Protein AF-0000000080707706 (afdb_homodimer)

Sequence (248 aa):
MPIERWAVVSRNGEAGWCGRRKHQVVSHRGSLFLLGGFTSGGVLGTAGAGRNANLHDVWKSTDGAAWVRLLEHAPWSGRDGHAALTHNGAIFLMGGTQDPRNNFSDVWRSVNGKDWVQSACWAAMPIERWAVVSRNGEAGWCGRRKHQVVSHRGSLFLLGGFTSGGVLGTAGAGRNANLHDVWKSTDGAAWVRLLEHAPWSGRDGHAALTHNGAIFLMGGTQDPRNNFSDVWRSVNGKDWVQSACWAA

Structure (mmCIF, N/CA/C/O backbone):
data_AF-0000000080707706-model_v1
#
loop_
_entity.id
_entity.type
_entity.pdbx_description
1 polymer 'Cell wall surface anchor family protein'
#
loop_
_atom_site.group_PDB
_atom_site.id
_atom_site.type_symbol
_atom_site.label_atom_id
_atom_site.label_alt_id
_atom_site.label_comp_id
_atom_site.label_asym_id
_atom_site.label_entity_id
_atom_site.label_seq_id
_atom_site.pdbx_PDB_ins_code
_atom_site.Cartn_x
_atom_site.Cartn_y
_atom_site.Cartn_z
_atom_site.occupancy
_atom_site.B_iso_or_equiv
_atom_site.auth_seq_id
_atom_site.auth_comp_id
_atom_site.auth_asym_id
_atom_site.auth_atom_id
_atom_site.pdbx_PDB_model_num
ATOM 1 N N . MET A 1 1 ? -0.316 -21.484 20.141 1 25.94 1 MET A N 1
ATOM 2 C CA . MET A 1 1 ? 0.396 -20.547 19.266 1 25.94 1 MET A CA 1
ATOM 3 C C . MET A 1 1 ? -0.199 -19.141 19.359 1 25.94 1 MET A C 1
ATOM 5 O O . MET A 1 1 ? -1.421 -18.984 19.344 1 25.94 1 MET A O 1
ATOM 9 N N . PRO A 1 2 ? 0.477 -18.078 19.938 1 30.55 2 PRO A N 1
ATOM 10 C CA . PRO A 1 2 ? -0.189 -16.812 20.25 1 30.55 2 PRO A CA 1
ATOM 11 C C . PRO A 1 2 ? -0.924 -16.203 19.062 1 30.55 2 PRO A C 1
ATOM 13 O O . PRO A 1 2 ? -0.479 -16.344 17.922 1 30.55 2 PRO A O 1
ATOM 16 N N . ILE A 1 3 ? -2.154 -16.406 18.953 1 32.44 3 ILE A N 1
ATOM 17 C CA . ILE A 1 3 ? -2.994 -15.656 18.031 1 32.44 3 ILE A CA 1
ATOM 18 C C . ILE A 1 3 ? -2.506 -14.219 17.938 1 32.44 3 ILE A C 1
ATOM 20 O O . ILE A 1 3 ? -2.424 -13.516 18.938 1 32.44 3 ILE A O 1
ATOM 24 N N . GLU A 1 4 ? -1.412 -14.047 17.203 1 37.84 4 GLU A N 1
ATOM 25 C CA . GLU A 1 4 ? -0.934 -12.68 16.984 1 37.84 4 GLU A CA 1
ATOM 26 C C . GLU A 1 4 ? -2.098 -11.703 16.859 1 37.84 4 GLU A C 1
ATOM 28 O O . GLU A 1 4 ? -2.961 -11.867 16 1 37.84 4 GLU A O 1
ATOM 33 N N . ARG A 1 5 ? -2.695 -11.352 18.016 1 37.84 5 ARG A N 1
ATOM 34 C CA . ARG A 1 5 ? -3.76 -10.375 18.219 1 37.84 5 ARG A CA 1
ATOM 35 C C . ARG A 1 5 ? -3.469 -9.086 17.469 1 37.84 5 ARG A C 1
ATOM 37 O O . ARG A 1 5 ? -2.424 -8.461 17.656 1 37.84 5 ARG A O 1
ATOM 44 N N . TRP A 1 6 ? -3.645 -9.164 16.281 1 40.25 6 TRP A N 1
ATOM 45 C CA . TRP A 1 6 ? -3.574 -7.863 15.617 1 40.25 6 TRP A CA 1
ATOM 46 C C . TRP A 1 6 ? -4.426 -6.832 16.344 1 40.25 6 TRP A C 1
ATOM 48 O O . TRP A 1 6 ? -5.645 -6.977 16.438 1 40.25 6 TRP A O 1
ATOM 58 N N . ALA A 1 7 ? -4.098 -6.582 17.578 1 39.72 7 ALA A N 1
ATOM 59 C CA . ALA A 1 7 ? -4.875 -5.547 18.266 1 39.72 7 ALA A CA 1
ATOM 60 C C . ALA A 1 7 ? -5.008 -4.305 17.391 1 39.72 7 ALA A C 1
ATOM 62 O O . ALA A 1 7 ? -4.043 -3.873 16.75 1 39.72 7 ALA A O 1
ATOM 63 N N . VAL A 1 8 ? -6.176 -4.238 16.766 1 40.38 8 VAL A N 1
ATOM 64 C CA . VAL A 1 8 ? -6.449 -2.904 16.234 1 40.38 8 VAL A CA 1
ATOM 65 C C . VAL A 1 8 ? -5.797 -1.853 17.125 1 40.38 8 VAL A C 1
ATOM 67 O O . VAL A 1 8 ? -6.109 -1.756 18.312 1 40.38 8 VAL A O 1
ATOM 70 N N . VAL A 1 9 ? -4.609 -1.744 16.938 1 42.25 9 VAL A N 1
ATOM 71 C CA . VAL A 1 9 ? -4.102 -0.6 17.688 1 42.25 9 VAL A CA 1
ATOM 72 C C . VAL A 1 9 ? -5.184 0.477 17.781 1 42.25 9 VAL A C 1
ATOM 74 O O . VAL A 1 9 ? -6.094 0.518 16.953 1 42.25 9 VAL A O 1
ATOM 77 N N . SER A 1 10 ? -4.875 1.618 18.547 1 38.12 10 SER A N 1
ATOM 78 C CA . SER A 1 10 ? -5.699 2.66 19.156 1 38.12 10 SER A CA 1
ATOM 79 C C . SER A 1 10 ? -6.57 3.35 18.109 1 38.12 10 SER A C 1
ATOM 81 O O . SER A 1 10 ? -6.066 3.811 17.078 1 38.12 10 SER A O 1
ATOM 83 N N . ARG A 1 11 ? -7.621 2.686 17.766 1 42.94 11 ARG A N 1
ATOM 84 C CA . ARG A 1 11 ? -8.602 3.465 17.016 1 42.94 11 ARG A CA 1
ATOM 85 C C . ARG A 1 11 ? -8.289 4.957 17.078 1 42.94 11 ARG A C 1
ATOM 87 O O . ARG A 1 11 ? -8.484 5.684 16.109 1 42.94 11 ARG A O 1
ATOM 94 N N . ASN A 1 12 ? -8.664 5.48 18.266 1 42.38 12 ASN A N 1
ATOM 95 C CA . ASN A 1 12 ? -8.641 6.906 18.578 1 42.38 12 ASN A CA 1
ATOM 96 C C . ASN A 1 12 ? -7.227 7.477 18.531 1 42.38 12 ASN A C 1
ATOM 98 O O . ASN A 1 12 ? -6.262 6.734 18.328 1 42.38 12 ASN A O 1
ATOM 102 N N . GLY A 1 13 ? -7.016 8.812 19.047 1 43.16 13 GLY A N 1
ATOM 103 C CA . GLY A 1 13 ? -6.074 9.852 19.438 1 43.16 13 GLY A CA 1
ATOM 104 C C . GLY A 1 13 ? -4.77 9.297 19.984 1 43.16 13 GLY A C 1
ATOM 105 O O . GLY A 1 13 ? -3.865 10.055 20.328 1 43.16 13 GLY A O 1
ATOM 106 N N . GLU A 1 14 ? -4.805 7.91 20.188 1 51.22 14 GLU A N 1
ATOM 107 C CA . GLU A 1 14 ? -3.623 7.621 21 1 51.22 14 GLU A CA 1
ATOM 108 C C . GLU A 1 14 ? -2.4 7.371 20.125 1 51.22 14 GLU A C 1
ATOM 110 O O . GLU A 1 14 ? -1.264 7.469 20.578 1 51.22 14 GLU A O 1
ATOM 115 N N . ALA A 1 15 ? -2.553 6.992 18.891 1 60.97 15 ALA A N 1
ATOM 116 C CA . ALA A 1 15 ? -1.357 6.746 18.078 1 60.97 15 ALA A CA 1
ATOM 117 C C . ALA A 1 15 ? -0.639 8.047 17.75 1 60.97 15 ALA A C 1
ATOM 119 O O . ALA A 1 15 ? 0.547 8.047 17.406 1 60.97 15 ALA A O 1
ATOM 120 N N . GLY A 1 16 ? -1.279 9.133 18.047 1 64.62 16 GLY A N 1
ATOM 121 C CA . GLY A 1 16 ? -0.695 10.438 17.781 1 64.62 16 GLY A CA 1
ATOM 122 C C . GLY A 1 16 ? -1.005 10.961 16.391 1 64.62 16 GLY A C 1
ATOM 123 O O . GLY A 1 16 ? -0.728 12.125 16.094 1 64.62 16 GLY A O 1
ATOM 124 N N . TRP A 1 17 ? -1.441 10.008 15.469 1 69.44 17 TRP A N 1
ATOM 125 C CA . TRP A 1 17 ? -1.772 10.562 14.164 1 69.44 17 TRP A CA 1
ATOM 126 C C . TRP A 1 17 ? -3.283 10.625 13.961 1 69.44 17 TRP A C 1
ATOM 128 O O . TRP A 1 17 ? -4.031 9.875 14.594 1 69.44 17 TRP A O 1
ATOM 138 N N . CYS A 1 18 ? -3.83 11.547 13.133 1 70.88 18 CYS A N 1
ATOM 139 C CA . CYS A 1 18 ? -5.25 11.789 12.906 1 70.88 18 CYS A CA 1
ATOM 140 C C . CYS A 1 18 ? -5.855 10.688 12.039 1 70.88 18 CYS A C 1
ATOM 142 O O . CYS A 1 18 ? -5.133 9.969 11.344 1 70.88 18 CYS A O 1
ATOM 144 N N . GLY A 1 19 ? -7.215 10.5 12.18 1 80.44 19 GLY A N 1
ATOM 145 C CA . GLY A 1 19 ? -7.938 9.609 11.281 1 80.44 19 GLY A CA 1
ATOM 146 C C . GLY A 1 19 ? -7.676 9.906 9.812 1 80.44 19 GLY A C 1
ATOM 147 O O . GLY A 1 19 ? -7.68 11.07 9.398 1 80.44 19 GLY A O 1
ATOM 148 N N . ARG A 1 20 ? -7.285 8.875 9.117 1 85.62 20 ARG A N 1
ATOM 149 C CA . ARG A 1 20 ? -6.98 9.031 7.695 1 85.62 20 ARG A CA 1
ATOM 150 C C . ARG A 1 20 ? -7.336 7.766 6.918 1 85.62 20 ARG A C 1
ATOM 152 O O . ARG A 1 20 ? -7.508 6.695 7.508 1 85.62 20 ARG A O 1
ATOM 159 N N . ARG A 1 21 ? -7.516 7.984 5.633 1 88.25 21 ARG A N 1
ATOM 160 C CA . ARG A 1 21 ? -7.816 6.848 4.773 1 88.25 21 ARG A CA 1
ATOM 161 C C . ARG A 1 21 ? -6.855 6.785 3.588 1 88.25 21 ARG A C 1
ATOM 163 O O . ARG A 1 21 ? -6.184 7.77 3.279 1 88.25 21 ARG A O 1
ATOM 170 N N . LYS A 1 22 ? -6.738 5.621 2.996 1 93.56 22 LYS A N 1
ATOM 171 C CA . LYS A 1 22 ? -5.953 5.367 1.793 1 93.56 22 LYS A CA 1
ATOM 172 C C . LYS A 1 22 ? -4.48 5.695 2.02 1 93.56 22 LYS A C 1
ATOM 174 O O . LYS A 1 22 ? -3.791 6.148 1.102 1 93.56 22 LYS A O 1
ATOM 179 N N . HIS A 1 23 ? -4.047 5.621 3.299 1 94.25 23 HIS A N 1
ATOM 180 C CA . HIS A 1 23 ? -2.633 5.648 3.654 1 94.25 23 HIS A CA 1
ATOM 181 C C . HIS A 1 23 ? -1.981 4.289 3.41 1 94.25 23 HIS A C 1
ATOM 183 O O . HIS A 1 23 ? -2.652 3.338 3.008 1 94.25 23 HIS A O 1
ATOM 189 N N . GLN A 1 24 ? -0.615 4.234 3.576 1 96.88 24 GLN A N 1
ATOM 190 C CA . GLN A 1 24 ? 0.068 2.947 3.564 1 96.88 24 GLN A CA 1
ATOM 191 C C . GLN A 1 24 ? 0.903 2.754 4.828 1 96.88 24 GLN A C 1
ATOM 193 O O . GLN A 1 24 ? 1.415 3.721 5.391 1 96.88 24 GLN A O 1
ATOM 198 N N . VAL A 1 25 ? 1.019 1.542 5.234 1 94.75 25 VAL A N 1
ATOM 199 C CA . VAL A 1 25 ? 1.915 1.129 6.309 1 94.75 25 VAL A CA 1
ATOM 200 C C . VAL A 1 25 ? 2.885 0.068 5.793 1 94.75 25 VAL A C 1
ATOM 202 O O . VAL A 1 25 ? 2.482 -0.858 5.086 1 94.75 25 VAL A O 1
ATOM 205 N N . VAL A 1 26 ? 4.152 0.19 6.109 1 95.94 26 VAL A N 1
ATOM 206 C CA . VAL A 1 26 ? 5.148 -0.78 5.66 1 95.94 26 VAL A CA 1
ATOM 207 C C . VAL A 1 26 ? 5.988 -1.244 6.848 1 95.94 26 VAL A C 1
ATOM 209 O O . VAL A 1 26 ? 6.27 -0.464 7.758 1 95.94 26 VAL A O 1
ATOM 212 N N . SER A 1 27 ? 6.293 -2.514 6.883 1 94.31 27 SER A N 1
ATOM 213 C CA . SER A 1 27 ? 7.305 -3.031 7.797 1 94.31 27 SER A CA 1
ATOM 214 C C . SER A 1 27 ? 8.703 -2.881 7.211 1 94.31 27 SER A C 1
ATOM 216 O O . SER A 1 27 ? 8.945 -3.238 6.055 1 94.31 27 SER A O 1
ATOM 218 N N . HIS A 1 28 ? 9.523 -2.293 7.938 1 95.19 28 HIS A N 1
ATOM 219 C CA . HIS A 1 28 ? 10.883 -2.062 7.477 1 95.19 28 HIS A CA 1
ATOM 220 C C . HIS A 1 28 ? 11.867 -2.09 8.641 1 95.19 28 HIS A C 1
ATOM 222 O O . HIS A 1 28 ? 11.766 -1.281 9.57 1 95.19 28 HIS A O 1
ATOM 228 N N . ARG A 1 29 ? 12.742 -3.035 8.609 1 94.44 29 ARG A N 1
ATOM 229 C CA . ARG A 1 2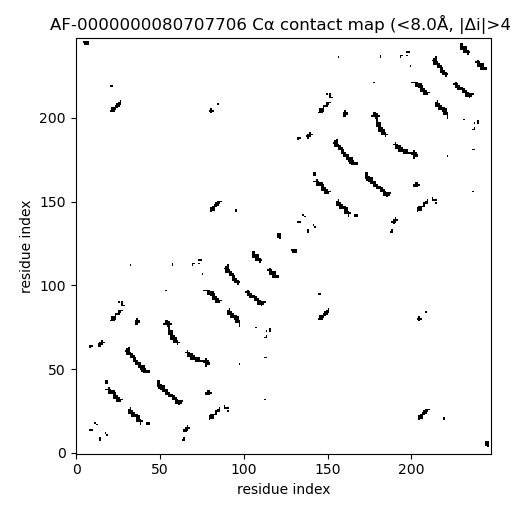9 ? 13.82 -3.16 9.586 1 94.44 29 ARG A CA 1
ATOM 230 C C . ARG A 1 29 ? 13.281 -3.15 11.008 1 94.44 29 ARG A C 1
ATOM 232 O O . ARG A 1 29 ? 13.766 -2.402 11.859 1 94.44 29 ARG A O 1
ATOM 239 N N . GLY A 1 30 ? 12.242 -3.811 11.25 1 92.94 30 GLY A N 1
ATOM 240 C CA . GLY A 1 30 ? 11.719 -4.055 12.586 1 92.94 30 GLY A CA 1
ATOM 241 C C . GLY A 1 30 ? 10.766 -2.969 13.062 1 92.94 30 GLY A C 1
ATOM 242 O O . GLY A 1 30 ? 10.312 -2.99 14.211 1 92.94 30 GLY A O 1
ATOM 243 N N . SER A 1 31 ? 10.539 -2.035 12.195 1 95.44 31 SER A N 1
ATOM 244 C CA . SER A 1 31 ? 9.617 -0.956 12.539 1 95.44 31 SER A CA 1
ATOM 245 C C . SER A 1 31 ? 8.508 -0.818 11.508 1 95.44 31 SER A C 1
ATOM 247 O O . SER A 1 31 ? 8.609 -1.366 10.406 1 95.44 31 SER A O 1
ATOM 249 N N . LEU A 1 32 ? 7.473 -0.128 11.953 1 93.69 32 LEU A N 1
ATOM 250 C CA . LEU A 1 32 ? 6.379 0.211 11.047 1 93.69 32 LEU A CA 1
ATOM 251 C C . LEU A 1 32 ? 6.449 1.678 10.633 1 93.69 32 LEU A C 1
ATOM 253 O O . LEU A 1 32 ? 6.777 2.541 11.453 1 93.69 32 LEU A O 1
ATOM 257 N N . PHE A 1 33 ? 6.188 1.904 9.383 1 96.38 33 PHE A N 1
ATOM 258 C CA . PHE A 1 33 ? 6.129 3.268 8.867 1 96.38 33 PHE A CA 1
ATOM 259 C C . PHE A 1 33 ? 4.77 3.549 8.242 1 96.38 33 PHE A C 1
ATOM 261 O O . PHE A 1 33 ? 4.285 2.764 7.426 1 96.38 33 PHE A O 1
ATOM 268 N N . LEU A 1 34 ? 4.141 4.594 8.68 1 96.44 34 LEU A N 1
ATOM 269 C CA . LEU A 1 34 ? 2.9 5.078 8.086 1 96.44 34 LEU A CA 1
ATOM 270 C C . LEU A 1 34 ? 3.174 6.242 7.137 1 96.44 34 LEU A C 1
ATOM 272 O O . LEU A 1 34 ? 3.861 7.199 7.504 1 96.44 34 LEU A O 1
ATOM 276 N N . LEU A 1 35 ? 2.648 6.137 5.891 1 97.94 35 LEU A N 1
ATOM 277 C CA . LEU A 1 35 ? 2.967 7.109 4.852 1 97.94 35 LEU A CA 1
ATOM 278 C C . LEU A 1 35 ? 1.696 7.723 4.27 1 97.94 35 LEU A C 1
ATOM 280 O O . LEU A 1 35 ? 0.889 7.02 3.656 1 97.94 35 LEU A O 1
ATOM 284 N N . GLY A 1 36 ? 1.573 9.039 4.5 1 96.12 36 GLY A N 1
ATOM 285 C 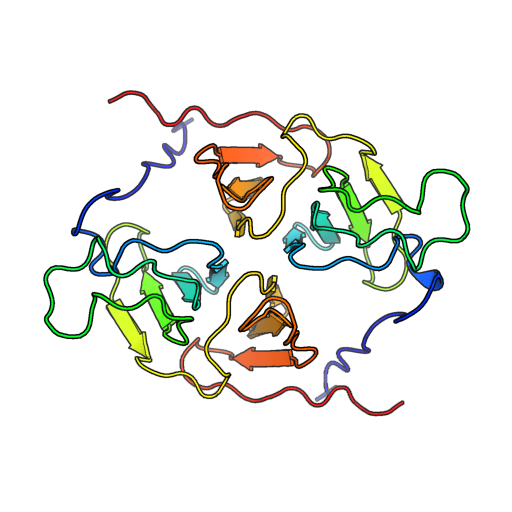CA . GLY A 1 36 ? 0.584 9.844 3.801 1 96.12 36 GLY A CA 1
ATOM 286 C C . GLY A 1 36 ? -0.843 9.422 4.09 1 96.12 36 GLY A C 1
ATOM 287 O O . GLY A 1 36 ? -1.174 9.078 5.227 1 96.12 36 GLY A O 1
ATOM 288 N N . GLY A 1 37 ? -1.697 9.531 3.07 1 94.69 37 GLY A N 1
ATOM 289 C CA . GLY A 1 37 ? -3.129 9.297 3.168 1 94.69 37 GLY A CA 1
ATOM 290 C C . GLY A 1 37 ? -3.955 10.555 3.004 1 94.69 37 GLY A C 1
ATOM 291 O O . GLY A 1 37 ? -3.461 11.57 2.502 1 94.69 37 GLY A O 1
ATOM 292 N N . PHE A 1 38 ? -5.246 10.359 3.348 1 91.25 38 PHE A N 1
ATOM 293 C CA . PHE A 1 38 ? -6.211 11.445 3.203 1 91.25 38 PHE A CA 1
ATOM 294 C C . PHE A 1 38 ? -7.008 11.633 4.488 1 91.25 38 PHE A C 1
ATOM 296 O O . PHE A 1 38 ? -7.426 10.656 5.117 1 91.25 38 PHE A O 1
ATOM 303 N N . THR A 1 39 ? -7.09 12.875 4.863 1 86.88 39 THR A N 1
ATOM 304 C CA . THR A 1 39 ? -7.918 13.156 6.031 1 86.88 39 THR A CA 1
ATOM 305 C C . THR A 1 39 ? -9.102 14.039 5.652 1 86.88 39 THR A C 1
ATOM 307 O O . THR A 1 39 ? -8.977 14.922 4.805 1 86.88 39 THR A O 1
ATOM 310 N N . SER A 1 40 ? -10.305 13.609 6.141 1 75.94 40 SER A N 1
ATOM 311 C CA . SER A 1 40 ? -11.484 14.438 5.934 1 75.94 40 SER A CA 1
ATOM 312 C C . SER A 1 40 ? -11.719 15.375 7.113 1 75.94 40 SER A C 1
ATOM 314 O O . SER A 1 40 ? -11.727 14.945 8.266 1 75.94 40 SER A O 1
ATOM 316 N N . GLY A 1 41 ? -10.852 16.344 7.496 1 62.09 41 GLY A N 1
ATOM 317 C CA . GLY A 1 41 ? -10.898 17.406 8.492 1 62.09 41 GLY A CA 1
ATOM 318 C C . GLY A 1 41 ? -11.703 17.031 9.719 1 62.09 41 GLY A C 1
ATOM 319 O O . GLY A 1 41 ? -11.703 17.75 10.719 1 62.09 41 GLY A O 1
ATOM 320 N N . GLY A 1 42 ? -12.867 16.203 9.664 1 48.69 42 GLY A N 1
ATOM 321 C CA . GLY A 1 42 ? -13.703 16.203 10.859 1 48.69 42 GLY A CA 1
ATOM 322 C C . GLY A 1 42 ? -12.977 15.711 12.094 1 48.69 42 GLY A C 1
ATOM 323 O O . GLY A 1 42 ? -13.523 15.75 13.195 1 48.69 42 GLY A O 1
ATOM 324 N N . VAL A 1 43 ? -12.18 14.836 12.039 1 41.34 43 VAL A N 1
ATOM 325 C CA . VAL A 1 43 ? -11.844 14.297 13.352 1 41.34 43 VAL A CA 1
ATOM 326 C C . VAL A 1 43 ? -10.859 15.227 14.055 1 41.34 43 VAL A C 1
ATOM 328 O O . VAL A 1 43 ? -10.508 15 15.219 1 41.34 43 VAL A O 1
ATOM 331 N N . LEU A 1 44 ? -9.727 15.648 13.531 1 39.16 44 LEU A N 1
ATOM 332 C CA . LEU A 1 44 ? -8.773 16.234 14.461 1 39.16 44 LEU A CA 1
ATOM 333 C C . LEU A 1 44 ? -9.383 17.438 15.172 1 39.16 44 LEU A C 1
ATOM 335 O O . LEU A 1 44 ? -10.203 18.156 14.594 1 39.16 44 LEU A O 1
ATOM 339 N N . GLY A 1 45 ? -9.359 17.672 16.531 1 37.12 45 GLY A N 1
ATOM 340 C CA . GLY A 1 45 ? -9.25 18.797 17.422 1 37.12 45 GLY A CA 1
ATOM 341 C C . GLY A 1 45 ? -8.391 19.922 16.875 1 37.12 45 GLY A C 1
ATOM 342 O O . GLY A 1 45 ? -8.352 21.016 17.438 1 37.12 45 GLY A O 1
ATOM 343 N N . THR A 1 46 ? -7.07 19.672 16.562 1 37.19 46 THR A N 1
ATOM 344 C CA . THR A 1 46 ? -6.281 20.891 16.484 1 37.19 46 THR A CA 1
ATOM 345 C C . THR A 1 46 ? -6.766 21.766 15.328 1 37.19 46 THR A C 1
ATOM 347 O O . THR A 1 46 ? -7.367 21.281 14.375 1 37.19 46 THR A O 1
ATOM 350 N N . ALA A 1 47 ? -6.523 23 15.43 1 39.22 47 ALA A N 1
ATOM 351 C CA . ALA A 1 47 ? -7 24.141 14.656 1 39.22 47 ALA A CA 1
ATOM 352 C C . ALA A 1 47 ? -7.129 23.797 13.18 1 39.22 47 ALA A C 1
ATOM 354 O O . ALA A 1 47 ? -8.156 24.078 12.555 1 39.22 47 ALA A O 1
ATOM 355 N N . GLY A 1 48 ? -6.039 23.688 12.398 1 40.78 48 GLY A N 1
ATOM 356 C CA . GLY A 1 48 ? -5.957 23.641 10.953 1 40.78 48 GLY A CA 1
ATOM 357 C C . GLY A 1 48 ? -6.52 22.359 10.359 1 40.78 48 GLY A C 1
ATOM 358 O O . GLY A 1 48 ? -6.199 22 9.227 1 40.78 48 GLY A O 1
ATOM 359 N N . ALA A 1 49 ? -7.129 21.344 11.016 1 45.12 49 ALA A N 1
ATOM 360 C CA . ALA A 1 49 ? -7.621 19.969 11.055 1 45.12 49 ALA A CA 1
ATOM 361 C C . ALA A 1 49 ? -8.852 19.812 10.164 1 45.12 49 ALA A C 1
ATOM 363 O O . ALA A 1 49 ? -9.359 18.703 9.992 1 45.12 49 ALA A O 1
ATOM 364 N N . GLY A 1 50 ? -9.617 20.812 9.758 1 52.12 50 GLY A N 1
ATOM 365 C CA . GLY A 1 50 ? -10.93 20.844 9.133 1 52.12 50 GLY A CA 1
ATOM 366 C C . GLY A 1 50 ? -10.891 20.562 7.641 1 52.12 50 GLY A C 1
ATOM 367 O O . GLY A 1 50 ? -11.922 20.562 6.973 1 52.12 50 GLY A O 1
ATOM 368 N N . ARG A 1 51 ? -9.789 20.688 7.031 1 61.34 51 ARG A N 1
ATOM 369 C CA . ARG A 1 51 ? -9.906 20.625 5.578 1 61.34 51 ARG A CA 1
ATOM 370 C C . ARG A 1 51 ? -9.492 19.25 5.059 1 61.34 51 ARG A C 1
ATOM 372 O O . ARG A 1 51 ? -8.633 18.594 5.645 1 61.34 51 ARG A O 1
ATOM 379 N N . ASN A 1 52 ? -10.312 18.781 4.285 1 76.75 52 ASN A N 1
ATOM 380 C CA . ASN A 1 52 ? -9.891 17.641 3.479 1 76.75 52 ASN A CA 1
ATOM 381 C C . ASN A 1 52 ? -8.508 17.875 2.871 1 76.75 52 ASN A C 1
ATOM 383 O O . ASN A 1 52 ? -8.242 18.922 2.297 1 76.75 52 ASN A O 1
ATOM 387 N N . ALA A 1 53 ? -7.59 17.031 3.23 1 86.56 53 ALA A N 1
ATOM 388 C CA . ALA A 1 53 ? -6.258 17.219 2.672 1 86.56 53 ALA A CA 1
ATOM 389 C C . ALA A 1 53 ? -5.559 15.883 2.436 1 86.56 53 ALA A C 1
ATOM 391 O O . ALA A 1 53 ? -5.711 14.953 3.225 1 86.56 53 ALA A O 1
ATOM 392 N N . ASN A 1 54 ? -4.793 15.805 1.289 1 93.12 54 ASN A N 1
ATOM 393 C CA . ASN A 1 54 ? -3.805 14.742 1.109 1 93.12 54 ASN A CA 1
ATOM 394 C C . ASN A 1 54 ? -2.557 14.992 1.953 1 93.12 54 ASN A C 1
ATOM 396 O O . ASN A 1 54 ? -2.061 16.125 2.02 1 93.12 54 ASN A O 1
ATOM 400 N N . LEU A 1 55 ? -2.078 14.008 2.568 1 92.94 55 LEU A N 1
ATOM 401 C CA . LEU A 1 55 ? -0.991 14.125 3.533 1 92.94 55 LEU A CA 1
ATOM 402 C C . LEU A 1 55 ? 0.323 13.625 2.939 1 92.94 55 LEU A C 1
ATOM 404 O O . LEU A 1 55 ? 0.321 12.805 2.023 1 92.94 55 LEU A O 1
ATOM 408 N N . HIS A 1 56 ? 1.436 14.156 3.416 1 96.94 56 HIS A N 1
ATOM 409 C CA . HIS A 1 56 ? 2.77 13.68 3.064 1 96.94 56 HIS A CA 1
ATOM 410 C C . HIS A 1 56 ? 3.646 13.531 4.301 1 96.94 56 HIS A C 1
ATOM 412 O O . HIS A 1 56 ? 4.84 13.844 4.266 1 96.94 56 HIS A O 1
ATOM 418 N N . ASP A 1 57 ? 3 13.234 5.348 1 95.75 57 ASP A N 1
ATOM 419 C CA . ASP A 1 57 ? 3.738 12.984 6.582 1 95.75 57 ASP A CA 1
ATOM 420 C C . ASP A 1 57 ? 4.207 11.531 6.652 1 95.75 57 ASP A C 1
ATOM 422 O O . ASP A 1 57 ? 3.727 10.68 5.902 1 95.75 57 ASP A O 1
ATOM 426 N N . VAL A 1 58 ? 5.27 11.312 7.484 1 97.44 58 VAL A N 1
ATOM 427 C CA . VAL A 1 58 ? 5.793 9.977 7.754 1 97.44 58 VAL A CA 1
ATOM 428 C C . VAL A 1 58 ? 5.844 9.734 9.258 1 97.44 58 VAL A C 1
ATOM 430 O O . VAL A 1 58 ? 6.398 10.547 10.008 1 97.44 58 VAL A O 1
ATOM 433 N N . TRP A 1 59 ? 5.234 8.641 9.664 1 95.94 59 TRP A N 1
ATOM 434 C CA . TRP A 1 59 ? 5.258 8.234 11.062 1 95.94 59 TRP A CA 1
ATOM 435 C C . TRP A 1 59 ? 5.969 6.895 11.234 1 95.94 59 TRP A C 1
ATOM 437 O O . TRP A 1 59 ? 5.98 6.074 10.312 1 95.94 59 TRP A O 1
ATOM 447 N N . LYS A 1 60 ? 6.527 6.719 12.422 1 96.44 60 LYS A N 1
ATOM 448 C CA . LYS A 1 60 ? 7.23 5.477 12.734 1 96.44 60 LYS A CA 1
ATOM 449 C C . LYS A 1 60 ? 6.766 4.898 14.062 1 96.44 60 LYS A C 1
ATOM 451 O O . LYS A 1 60 ? 6.508 5.641 15.016 1 96.44 60 LYS A O 1
ATOM 456 N N . SER A 1 61 ? 6.676 3.598 14.102 1 94.69 61 SER A N 1
ATOM 457 C CA . SER A 1 61 ? 6.387 2.873 15.336 1 94.69 61 SER A CA 1
ATOM 458 C C . SER A 1 61 ? 7.199 1.583 15.422 1 94.69 61 SER A C 1
ATOM 460 O O . SER A 1 61 ? 7.375 0.889 14.414 1 94.69 61 SER A O 1
ATOM 462 N N . THR A 1 62 ? 7.695 1.265 16.641 1 93.12 62 THR A N 1
ATOM 463 C CA . THR A 1 62 ? 8.422 0.016 16.828 1 93.12 62 THR A CA 1
ATOM 464 C C . THR A 1 62 ? 7.496 -1.077 17.344 1 93.12 62 THR A C 1
ATOM 466 O O . THR A 1 62 ? 7.824 -2.264 17.281 1 93.12 62 THR A O 1
ATOM 469 N N . ASP A 1 63 ? 6.328 -0.621 17.875 1 87.88 63 ASP A N 1
ATOM 470 C CA . ASP A 1 63 ? 5.469 -1.625 18.484 1 87.88 63 ASP A CA 1
ATOM 471 C C . ASP A 1 63 ? 4.066 -1.593 17.891 1 87.88 63 ASP A C 1
ATOM 473 O O . ASP A 1 63 ? 3.207 -2.393 18.266 1 87.88 63 ASP A O 1
ATOM 477 N N . GLY A 1 64 ? 3.807 -0.65 17.031 1 86.88 64 GLY A N 1
ATOM 478 C CA . GLY A 1 64 ? 2.502 -0.543 16.391 1 86.88 64 GLY A CA 1
ATOM 479 C C . GLY A 1 64 ? 1.487 0.206 17.234 1 86.88 64 GLY A C 1
ATOM 480 O O . GLY A 1 64 ? 0.368 0.463 16.797 1 86.88 64 GLY A O 1
ATOM 481 N N . ALA A 1 65 ? 1.872 0.621 18.406 1 86.12 65 ALA A N 1
ATOM 482 C CA . ALA A 1 65 ? 0.961 1.296 19.328 1 86.12 65 ALA A CA 1
ATOM 483 C C . ALA A 1 65 ? 1.328 2.77 19.484 1 86.12 65 ALA A C 1
ATOM 485 O O . ALA A 1 65 ? 0.462 3.643 19.406 1 86.12 65 ALA A O 1
ATOM 486 N N . ALA A 1 66 ? 2.574 2.969 19.719 1 88.81 66 ALA A N 1
ATOM 487 C CA . ALA A 1 66 ? 3.076 4.336 19.844 1 88.81 66 ALA A CA 1
ATOM 488 C C . ALA A 1 66 ? 3.773 4.785 18.562 1 88.81 66 ALA A C 1
ATOM 490 O O . ALA A 1 66 ? 4.625 4.07 18.031 1 88.81 66 ALA A O 1
ATOM 491 N N . TRP A 1 67 ? 3.365 5.992 18.156 1 92.31 67 TRP A N 1
ATOM 492 C CA . TRP A 1 67 ? 3.904 6.469 16.891 1 92.31 67 TRP A CA 1
ATOM 493 C C . TRP A 1 67 ? 4.59 7.82 17.062 1 92.31 67 TRP A C 1
ATOM 495 O O . TRP A 1 67 ? 4.117 8.672 17.812 1 92.31 67 TRP A O 1
ATOM 505 N N . VAL A 1 68 ? 5.668 7.965 16.438 1 93.5 68 VAL A N 1
ATOM 506 C CA . VAL A 1 68 ? 6.359 9.25 16.391 1 93.5 68 VAL A CA 1
ATOM 507 C C . VAL A 1 68 ? 6.375 9.773 14.953 1 93.5 68 VAL A C 1
ATOM 509 O O . VAL A 1 68 ? 6.574 9.008 14.008 1 93.5 68 VAL A O 1
ATOM 512 N N . ARG A 1 69 ? 6.102 11.047 14.859 1 94.31 69 ARG A N 1
ATOM 513 C CA . ARG A 1 69 ? 6.156 11.648 13.531 1 94.31 69 ARG A CA 1
ATOM 514 C C . ARG A 1 69 ? 7.598 11.883 13.094 1 94.31 69 ARG A C 1
ATOM 516 O O . ARG A 1 69 ? 8.312 12.695 13.688 1 94.31 69 ARG A O 1
ATOM 523 N N . LEU A 1 70 ? 8.062 11.234 12.07 1 96.62 70 LEU A N 1
ATOM 524 C CA . LEU A 1 70 ? 9.422 11.406 11.562 1 96.62 70 LEU A CA 1
ATOM 525 C C . LEU A 1 70 ? 9.516 12.625 10.656 1 96.62 70 LEU A C 1
ATOM 527 O O . LEU A 1 70 ? 10.508 13.359 10.695 1 96.62 70 LEU A O 1
ATOM 531 N N . LEU A 1 71 ? 8.516 12.758 9.766 1 96.81 71 LEU A N 1
ATOM 532 C CA . LEU A 1 71 ? 8.414 13.898 8.859 1 96.81 71 LEU A CA 1
ATOM 533 C C . LEU A 1 71 ? 7.008 14.484 8.875 1 96.81 71 LEU A C 1
ATOM 535 O O . LEU A 1 71 ? 6.023 13.75 8.75 1 96.81 71 LEU A O 1
ATOM 539 N N . GLU A 1 72 ? 6.965 15.734 9 1 93.19 72 GLU A N 1
ATOM 540 C CA . GLU A 1 72 ? 5.688 16.422 8.82 1 93.19 72 GLU A CA 1
ATOM 541 C C . GLU A 1 72 ? 5.348 16.578 7.344 1 93.19 72 GLU A C 1
ATOM 543 O O . GLU A 1 72 ? 4.184 16.453 6.953 1 93.19 72 GLU A O 1
ATOM 548 N N . HIS A 1 73 ? 6.434 16.844 6.656 1 95.88 73 HIS A N 1
ATOM 549 C CA . HIS A 1 73 ? 6.309 17.016 5.215 1 95.88 73 HIS A CA 1
ATOM 550 C C . HIS A 1 73 ? 7.406 16.266 4.473 1 95.88 73 HIS A C 1
ATOM 552 O O . HIS A 1 73 ? 8.562 16.688 4.469 1 95.88 73 HIS A O 1
ATOM 558 N N . ALA A 1 74 ? 7.098 15.211 3.852 1 97.75 74 ALA A N 1
ATOM 559 C CA . ALA A 1 74 ? 8.031 14.516 2.969 1 97.75 74 ALA A CA 1
ATOM 560 C C . ALA A 1 74 ? 8.164 15.234 1.633 1 97.75 74 ALA A C 1
ATOM 562 O O . ALA A 1 74 ? 7.309 16.047 1.273 1 97.75 74 ALA A O 1
ATOM 563 N N . PRO A 1 75 ? 9.219 14.953 0.912 1 97.31 75 PRO A N 1
ATOM 564 C CA . PRO A 1 75 ? 9.398 15.664 -0.354 1 97.31 75 PRO A CA 1
ATOM 565 C C . PRO A 1 75 ? 8.383 15.258 -1.412 1 97.31 75 PRO A C 1
ATOM 567 O O . PRO A 1 75 ? 8.195 15.977 -2.402 1 97.31 75 PRO A O 1
ATOM 570 N N . TRP A 1 76 ? 7.828 14.117 -1.334 1 96.25 76 TRP A N 1
ATOM 571 C CA . TRP A 1 76 ? 6.758 13.773 -2.264 1 96.25 76 TRP A CA 1
ATOM 572 C C . TRP A 1 76 ? 5.477 14.516 -1.917 1 96.25 76 TRP A C 1
ATOM 574 O O . TRP A 1 76 ? 5.219 14.82 -0.749 1 96.25 76 TRP A O 1
ATOM 584 N N . SER A 1 77 ? 4.66 14.898 -2.891 1 94.75 77 SER A N 1
ATOM 585 C CA . SER A 1 77 ? 3.402 15.609 -2.689 1 94.75 77 SER A CA 1
ATOM 586 C C . SER A 1 77 ? 2.441 14.797 -1.83 1 94.75 77 SER A C 1
ATOM 588 O O . SER A 1 77 ? 2.492 13.57 -1.825 1 94.75 77 SER A O 1
ATOM 590 N N . GLY A 1 78 ? 1.595 15.523 -1.124 1 95 78 GLY A N 1
ATOM 591 C CA . GLY A 1 78 ? 0.511 14.828 -0.451 1 95 78 GLY A CA 1
ATOM 592 C C . GLY A 1 78 ? -0.293 13.938 -1.38 1 95 78 GLY A C 1
ATOM 593 O O . GLY A 1 78 ? -0.63 14.336 -2.496 1 95 78 GLY A O 1
ATOM 594 N N . ARG A 1 79 ? -0.621 12.688 -0.829 1 95.12 79 ARG A N 1
ATOM 595 C CA . ARG A 1 79 ? -1.219 11.719 -1.744 1 95.12 79 ARG A CA 1
ATOM 596 C C . ARG A 1 79 ? -1.979 10.641 -0.981 1 95.12 79 ARG A C 1
ATOM 598 O O . ARG A 1 79 ? -1.703 10.391 0.194 1 95.12 79 ARG A O 1
ATOM 605 N N . ASP A 1 80 ? -2.896 10.094 -1.689 1 94 80 ASP A N 1
ATOM 606 C CA . ASP A 1 80 ? -3.588 8.898 -1.215 1 94 80 ASP A CA 1
ATOM 607 C C . ASP A 1 80 ? -3.646 7.828 -2.303 1 94 80 ASP A C 1
ATOM 609 O O . ASP A 1 80 ? -3.369 8.109 -3.471 1 94 80 ASP A O 1
ATOM 613 N N . GLY A 1 81 ? -3.871 6.562 -1.847 1 95.25 81 GLY A N 1
ATOM 614 C CA . GLY A 1 81 ? -4.012 5.477 -2.803 1 95.25 81 GLY A CA 1
ATOM 615 C C . GLY A 1 81 ? -2.699 5.086 -3.459 1 95.25 81 GLY A C 1
ATOM 616 O O . GLY A 1 81 ? -2.691 4.512 -4.551 1 95.25 81 GLY A O 1
ATOM 617 N N . HIS A 1 82 ? -1.579 5.465 -2.852 1 96.44 82 HIS A N 1
ATOM 618 C CA . HIS A 1 82 ? -0.26 5.066 -3.33 1 96.44 82 HIS A CA 1
ATOM 619 C C . HIS A 1 82 ? 0.072 3.639 -2.902 1 96.44 82 HIS A C 1
ATOM 621 O O . HIS A 1 82 ? -0.58 3.084 -2.016 1 96.44 82 HIS A O 1
ATOM 627 N N . ALA A 1 83 ? 0.997 3.061 -3.6 1 95.19 83 ALA A N 1
ATOM 628 C CA . ALA A 1 83 ? 1.5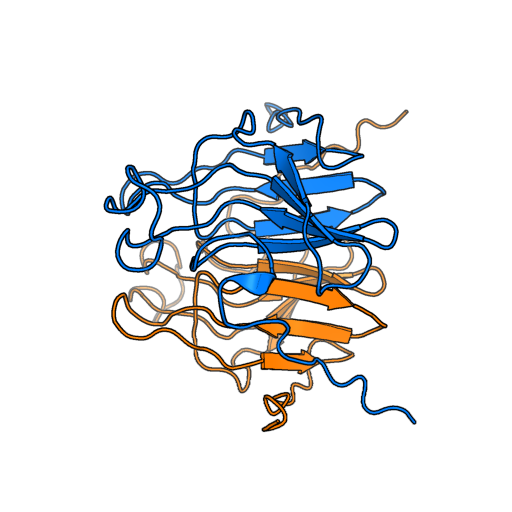83 1.805 -3.139 1 95.19 83 ALA A CA 1
ATOM 629 C C . ALA A 1 83 ? 2.877 2.053 -2.369 1 95.19 83 ALA A C 1
ATOM 631 O O . ALA A 1 83 ? 3.604 3.008 -2.654 1 95.19 83 ALA A O 1
ATOM 632 N N . ALA A 1 84 ? 3.16 1.196 -1.415 1 96.62 84 ALA A N 1
ATOM 633 C CA . ALA A 1 84 ? 4.406 1.267 -0.656 1 96.62 84 ALA A CA 1
ATOM 634 C C . ALA A 1 84 ? 4.867 -0.124 -0.23 1 96.62 84 ALA A C 1
ATOM 636 O O . ALA A 1 84 ? 4.055 -0.959 0.173 1 96.62 84 ALA A O 1
ATOM 637 N N . LEU A 1 85 ? 6.148 -0.384 -0.365 1 94.31 85 LEU A N 1
ATOM 638 C CA . LEU A 1 85 ? 6.684 -1.672 0.058 1 94.31 85 LEU A CA 1
ATOM 639 C C . LEU A 1 85 ? 8.156 -1.547 0.442 1 94.31 85 LEU A C 1
ATOM 641 O O . LEU A 1 85 ? 8.828 -0.587 0.052 1 94.31 85 LEU A O 1
ATOM 645 N N . THR A 1 86 ? 8.594 -2.508 1.253 1 93.44 86 THR A N 1
ATOM 646 C CA . THR A 1 86 ? 10.023 -2.643 1.511 1 93.44 86 THR A CA 1
ATOM 647 C C . THR A 1 86 ? 10.641 -3.682 0.582 1 93.44 86 THR A C 1
ATOM 649 O O . THR A 1 86 ? 10.102 -4.777 0.419 1 93.44 86 THR A O 1
ATOM 652 N N . HIS A 1 87 ? 11.625 -3.236 -0.005 1 88.25 87 HIS A N 1
ATOM 653 C CA . HIS A 1 87 ? 12.359 -4.129 -0.9 1 88.25 87 HIS A CA 1
ATOM 654 C C . HIS A 1 87 ? 13.844 -3.803 -0.912 1 88.25 87 HIS A C 1
ATOM 656 O O . HIS A 1 87 ? 14.227 -2.639 -1.042 1 88.25 87 HIS A O 1
ATOM 662 N N . ASN A 1 88 ? 14.641 -4.848 -0.743 1 86.88 88 ASN A N 1
ATOM 663 C CA . ASN A 1 88 ? 16.094 -4.707 -0.798 1 86.88 88 ASN A CA 1
ATOM 664 C C . ASN A 1 88 ? 16.578 -3.598 0.125 1 86.88 88 ASN A C 1
ATOM 666 O O . ASN A 1 88 ? 17.391 -2.756 -0.283 1 86.88 88 ASN A O 1
ATOM 670 N N . GLY A 1 89 ? 16.078 -3.498 1.252 1 91.88 89 GLY A N 1
ATOM 671 C CA . GLY A 1 89 ? 16.594 -2.654 2.32 1 91.88 89 GLY A CA 1
ATOM 672 C C . GLY A 1 89 ? 16.094 -1.221 2.234 1 91.88 89 GLY A C 1
ATOM 673 O O . GLY A 1 89 ? 16.625 -0.339 2.922 1 91.88 89 GLY A O 1
ATOM 674 N N . ALA A 1 90 ? 15.133 -1.019 1.362 1 94.62 90 ALA A N 1
ATOM 675 C CA . ALA A 1 90 ? 14.609 0.34 1.237 1 94.62 90 ALA A CA 1
ATOM 676 C C . ALA A 1 90 ? 13.086 0.334 1.157 1 94.62 90 ALA A C 1
ATOM 678 O O . ALA A 1 90 ? 12.477 -0.671 0.776 1 94.62 90 ALA A O 1
ATOM 679 N N . ILE A 1 91 ? 12.508 1.403 1.616 1 96.31 91 ILE A N 1
ATOM 680 C CA . ILE A 1 91 ? 11.078 1.646 1.431 1 96.31 91 ILE A CA 1
ATOM 681 C C . ILE A 1 91 ? 10.844 2.332 0.087 1 96.31 91 ILE A C 1
ATOM 683 O O . ILE A 1 91 ? 11.531 3.293 -0.257 1 96.31 91 ILE A O 1
ATOM 687 N N . PHE A 1 92 ? 9.93 1.829 -0.66 1 93.69 92 PHE A N 1
ATOM 688 C CA . PHE A 1 92 ? 9.516 2.449 -1.912 1 93.69 92 PHE A CA 1
ATOM 689 C C . PHE A 1 92 ? 8.086 2.977 -1.806 1 93.69 92 PHE A C 1
ATOM 691 O O . PHE A 1 92 ? 7.223 2.328 -1.215 1 93.69 92 PHE A O 1
ATOM 698 N N . LEU A 1 93 ? 7.828 4.117 -2.25 1 96.12 93 LEU A N 1
ATOM 699 C CA . LEU A 1 93 ? 6.516 4.738 -2.416 1 96.12 93 LEU A CA 1
ATOM 700 C C . LEU A 1 93 ? 6.242 5.047 -3.883 1 96.12 93 LEU A C 1
ATOM 702 O O . LEU A 1 93 ? 7.047 5.711 -4.543 1 96.12 93 LEU A O 1
ATOM 706 N N . MET A 1 94 ? 5.117 4.613 -4.359 1 93.88 94 MET A N 1
ATOM 707 C CA . MET A 1 94 ? 4.871 4.723 -5.793 1 93.88 94 MET A CA 1
ATOM 708 C C . MET A 1 94 ? 3.453 5.211 -6.07 1 93.88 94 MET A C 1
ATOM 710 O O . MET A 1 94 ? 2.486 4.656 -5.547 1 93.88 94 MET A O 1
ATOM 714 N N . GLY A 1 95 ? 3.463 6.18 -6.941 1 93.38 95 GLY A N 1
ATOM 715 C CA . GLY A 1 95 ? 2.189 6.641 -7.473 1 93.38 95 GLY A CA 1
ATOM 716 C C . GLY A 1 95 ? 1.331 7.344 -6.441 1 93.38 95 GLY A C 1
ATOM 717 O O . GLY A 1 95 ? 1.836 8.141 -5.645 1 93.38 95 GLY A O 1
ATOM 718 N N . GLY A 1 96 ? -0.054 7.051 -6.504 1 94.31 96 GLY A N 1
ATOM 719 C CA . GLY A 1 96 ? -1.038 7.75 -5.691 1 94.31 96 GLY A CA 1
ATOM 720 C C . GLY A 1 96 ? -1.668 8.93 -6.402 1 94.31 96 GLY A C 1
ATOM 721 O O . GLY A 1 96 ? -1.465 9.117 -7.605 1 94.31 96 GLY A O 1
ATOM 722 N N . THR A 1 97 ? -2.535 9.586 -5.602 1 93.19 97 THR A N 1
ATOM 723 C CA . THR A 1 97 ? -3.26 10.688 -6.227 1 93.19 97 THR A CA 1
ATOM 724 C C . THR A 1 97 ? -3.475 11.82 -5.23 1 93.19 97 THR A C 1
ATOM 726 O O . THR A 1 97 ? -3.441 11.609 -4.02 1 93.19 97 THR A O 1
ATOM 729 N N . GLN A 1 98 ? -3.627 13 -5.797 1 89 98 GLN A N 1
ATOM 730 C CA . GLN A 1 98 ? -4.043 14.141 -4.992 1 89 98 GLN A CA 1
ATOM 731 C C . GLN A 1 98 ? -5.523 14.453 -5.207 1 89 98 GLN A C 1
ATOM 733 O O . GLN A 1 98 ? -6.207 14.914 -4.285 1 89 98 GLN A O 1
ATOM 738 N N . ASP A 1 99 ? -5.949 14.258 -6.359 1 77.88 99 ASP A N 1
ATOM 739 C CA . ASP A 1 99 ? -7.355 14.367 -6.738 1 77.88 99 ASP A CA 1
ATOM 740 C C . ASP A 1 99 ? -7.691 13.414 -7.887 1 77.88 99 ASP A C 1
ATOM 742 O O . ASP A 1 99 ? -6.797 12.805 -8.469 1 77.88 99 ASP A O 1
ATOM 746 N N . PRO A 1 100 ? -9.031 13.219 -8.008 1 69.44 100 PRO A N 1
ATOM 747 C CA . PRO A 1 100 ? -9.414 12.219 -9.008 1 69.44 100 PRO A CA 1
ATOM 748 C C . PRO A 1 100 ? -8.758 12.453 -10.367 1 69.44 100 PRO A C 1
ATOM 750 O O . PRO A 1 100 ? -8.641 11.523 -11.172 1 69.44 100 PRO A O 1
ATOM 753 N N . ARG A 1 101 ? -8.258 13.617 -10.633 1 74.06 101 ARG A N 1
ATOM 754 C CA . ARG A 1 101 ? -7.727 13.922 -11.961 1 74.06 101 ARG A CA 1
ATOM 755 C C . ARG A 1 101 ? -6.203 13.992 -11.938 1 74.06 101 ARG A C 1
ATOM 757 O O . ARG A 1 101 ? -5.566 14.141 -12.984 1 74.06 101 ARG A O 1
ATOM 764 N N . ASN A 1 102 ? -5.633 13.922 -10.82 1 81.62 102 ASN A N 1
ATOM 765 C CA . ASN A 1 102 ? -4.188 14.055 -10.672 1 81.62 102 ASN A CA 1
ATOM 766 C C . ASN A 1 102 ? -3.57 12.797 -10.062 1 81.62 102 ASN A C 1
ATOM 768 O O . ASN A 1 102 ? -3.459 12.688 -8.844 1 81.62 102 ASN A O 1
ATOM 772 N N . ASN A 1 103 ? -3.076 11.914 -11.023 1 86.75 103 ASN A N 1
ATOM 773 C CA . ASN A 1 103 ? -2.4 10.688 -10.609 1 86.75 103 ASN A CA 1
ATOM 774 C C . ASN A 1 103 ? -0.888 10.797 -10.789 1 86.75 103 ASN A C 1
ATOM 776 O O . ASN A 1 103 ? -0.412 11.312 -11.797 1 86.75 103 ASN A O 1
ATOM 780 N N . PHE A 1 104 ? -0.25 10.328 -9.773 1 89 104 PHE A N 1
ATOM 781 C CA . PHE A 1 104 ? 1.207 10.375 -9.82 1 89 104 PHE A CA 1
ATOM 782 C C . PHE A 1 104 ? 1.77 9.086 -10.414 1 89 104 PHE A C 1
ATOM 784 O O . PHE A 1 104 ? 1.183 8.016 -10.258 1 89 104 PHE A O 1
ATOM 791 N N . SER A 1 105 ? 2.889 9.219 -11.102 1 86.12 105 SER A N 1
ATOM 792 C CA . SER A 1 105 ? 3.613 8.062 -11.617 1 86.12 105 SER A CA 1
ATOM 793 C C . SER A 1 105 ? 5.035 8.008 -11.062 1 86.12 105 SER A C 1
ATOM 795 O O . SER A 1 105 ? 5.848 7.199 -11.516 1 86.12 105 SER A O 1
ATOM 797 N N . ASP A 1 106 ? 5.316 8.828 -10.133 1 89.62 106 ASP A N 1
ATOM 798 C CA . ASP A 1 106 ? 6.672 8.914 -9.594 1 89.62 106 ASP A CA 1
ATOM 799 C C . ASP A 1 106 ? 6.949 7.789 -8.602 1 89.62 106 ASP A C 1
ATOM 801 O O . ASP A 1 106 ? 6.02 7.121 -8.141 1 89.62 106 ASP A O 1
ATOM 805 N N . VAL A 1 107 ? 8.25 7.543 -8.406 1 92 107 VAL A N 1
ATOM 806 C CA . VAL A 1 107 ? 8.719 6.562 -7.438 1 92 107 VAL A CA 1
ATOM 807 C C . VAL A 1 107 ? 9.719 7.211 -6.488 1 92 107 VAL A C 1
ATOM 809 O O . VAL A 1 107 ? 10.656 7.883 -6.93 1 92 107 VAL A O 1
ATOM 812 N N . TRP A 1 108 ? 9.453 6.984 -5.262 1 94.81 108 TRP A N 1
ATOM 813 C CA . TRP A 1 108 ? 10.352 7.496 -4.234 1 94.81 108 TRP A CA 1
ATOM 814 C C . TRP A 1 108 ? 10.953 6.352 -3.422 1 94.81 108 TRP A C 1
ATOM 816 O O . TRP A 1 108 ? 10.312 5.312 -3.234 1 94.81 108 TRP A O 1
ATOM 826 N N . ARG A 1 109 ? 12.133 6.613 -2.914 1 94.69 109 ARG A N 1
ATOM 827 C CA . ARG A 1 109 ? 12.867 5.602 -2.158 1 94.69 109 ARG A CA 1
ATOM 828 C C . ARG A 1 109 ? 13.469 6.195 -0.891 1 94.69 109 ARG A C 1
ATOM 830 O O . ARG A 1 109 ? 13.984 7.316 -0.908 1 94.69 109 ARG A O 1
ATOM 837 N N . SER A 1 110 ? 13.438 5.449 0.138 1 97.19 110 SER A N 1
ATOM 838 C CA . SER A 1 110 ? 14.07 5.844 1.39 1 97.19 110 SER A CA 1
ATOM 839 C C . SER A 1 110 ? 14.625 4.637 2.133 1 97.19 110 SER A C 1
ATOM 841 O O . SER A 1 110 ? 13.953 3.613 2.262 1 97.19 110 SER A O 1
ATOM 843 N N . VAL A 1 111 ? 15.844 4.75 2.705 1 96.94 111 VAL A N 1
ATOM 844 C CA . VAL A 1 111 ? 16.453 3.641 3.438 1 96.94 111 VAL A CA 1
ATOM 845 C C . VAL A 1 111 ? 16.031 3.707 4.906 1 96.94 111 VAL A C 1
ATOM 847 O O . VAL A 1 111 ? 16.031 2.689 5.605 1 96.94 111 VAL A O 1
ATOM 850 N N . ASN A 1 112 ? 15.602 4.922 5.324 1 97.5 112 ASN A N 1
ATOM 851 C CA . ASN A 1 112 ? 15.391 5.074 6.758 1 97.5 112 ASN A CA 1
ATOM 852 C C . ASN A 1 112 ? 14.039 5.711 7.066 1 97.5 112 ASN A C 1
ATOM 854 O O . ASN A 1 112 ? 13.727 5.992 8.227 1 97.5 112 ASN A O 1
ATOM 858 N N . GLY A 1 113 ? 13.234 6.02 6.066 1 97.31 113 GLY A N 1
ATOM 859 C CA . GLY A 1 113 ? 11.922 6.625 6.246 1 97.31 113 GLY A CA 1
ATOM 860 C C . GLY A 1 113 ? 11.984 8.133 6.426 1 97.31 113 GLY A C 1
ATOM 861 O O . GLY A 1 113 ? 10.945 8.789 6.504 1 97.31 113 GLY A O 1
ATOM 862 N N . LYS A 1 114 ? 13.141 8.711 6.457 1 97.38 114 LYS A N 1
ATOM 863 C CA . LYS A 1 114 ? 13.305 10.141 6.68 1 97.38 114 LYS A CA 1
ATOM 864 C C . LYS A 1 114 ? 13.867 10.828 5.434 1 97.38 114 LYS A C 1
ATOM 866 O O . LYS A 1 114 ? 13.391 11.891 5.039 1 97.38 114 LYS A O 1
ATOM 871 N N . ASP A 1 115 ? 14.883 10.25 4.895 1 97.62 115 ASP A N 1
ATOM 872 C CA . ASP A 1 115 ? 15.508 10.781 3.686 1 97.62 115 ASP A CA 1
ATOM 873 C C . ASP A 1 115 ? 14.953 10.102 2.436 1 97.62 115 ASP A C 1
ATOM 875 O O . ASP A 1 115 ? 15.148 8.898 2.24 1 97.62 115 ASP A O 1
ATOM 879 N N . TRP A 1 116 ? 14.273 10.914 1.628 1 97.06 116 TRP A N 1
ATOM 880 C CA . TRP A 1 116 ? 13.641 10.367 0.434 1 97.06 116 TRP A CA 1
ATOM 881 C C . TRP A 1 116 ? 14.258 10.953 -0.83 1 97.06 116 TRP A C 1
ATOM 883 O O . TRP A 1 116 ? 14.539 12.148 -0.891 1 97.06 116 TRP A O 1
ATOM 893 N N . VAL A 1 117 ? 14.461 10.07 -1.73 1 95 117 VAL A N 1
ATOM 894 C CA . VAL A 1 117 ? 14.938 10.5 -3.039 1 95 117 VAL A CA 1
ATOM 895 C C . VAL A 1 117 ? 14.031 9.953 -4.133 1 95 117 VAL A C 1
ATOM 897 O O . VAL A 1 117 ? 13.516 8.836 -4.016 1 95 117 VAL A O 1
ATOM 900 N N . GLN A 1 118 ? 13.727 10.805 -5.043 1 92.62 118 GLN A N 1
ATOM 901 C CA . GLN A 1 118 ? 12.906 10.336 -6.152 1 92.62 118 GLN A CA 1
ATOM 902 C C . GLN A 1 118 ? 13.703 9.445 -7.094 1 92.62 118 GLN A C 1
ATOM 904 O O . GLN A 1 118 ? 14.828 9.789 -7.484 1 92.62 118 GLN A O 1
ATOM 909 N N . SER A 1 119 ? 13.195 8.227 -7.148 1 82.25 119 SER A N 1
ATOM 910 C CA . SER A 1 119 ? 13.867 7.309 -8.062 1 82.25 119 SER A CA 1
ATOM 911 C C . SER A 1 119 ? 13.461 7.578 -9.508 1 82.25 119 SER A C 1
ATOM 913 O O . SER A 1 119 ? 12.273 7.746 -9.805 1 82.25 119 SER A O 1
ATOM 915 N N . ALA A 1 120 ? 14.25 8.289 -10.312 1 63.31 120 ALA A N 1
ATOM 916 C CA . ALA A 1 120 ? 14 8.602 -11.719 1 63.31 120 ALA A CA 1
ATOM 917 C C . ALA A 1 120 ? 13.594 7.352 -12.492 1 63.31 120 ALA A C 1
ATOM 919 O O . ALA A 1 120 ? 14.055 6.246 -12.188 1 63.31 120 ALA A O 1
ATOM 920 N N . CYS A 1 121 ? 12.211 7.414 -12.93 1 50.75 121 CYS A N 1
ATOM 921 C CA . CYS A 1 121 ? 11.969 6.352 -13.906 1 50.75 121 CYS A CA 1
ATOM 922 C C . CYS A 1 121 ? 13.133 6.242 -14.883 1 50.75 121 CYS A C 1
ATOM 924 O O . CYS A 1 121 ? 13.703 7.254 -15.297 1 50.75 121 CYS A O 1
ATOM 926 N N . TRP A 1 122 ? 14.055 5.57 -14.828 1 39.97 122 TRP A N 1
ATOM 927 C CA . TRP A 1 122 ? 15.148 5.535 -15.789 1 39.97 122 TRP A CA 1
ATOM 928 C C . TRP A 1 122 ? 14.648 5.816 -17.203 1 39.97 122 TRP A C 1
ATOM 930 O O . TRP A 1 122 ? 13.695 5.184 -17.672 1 39.97 122 TRP A O 1
ATOM 940 N N . ALA A 1 123 ? 14.75 7.094 -17.703 1 31.92 123 ALA A N 1
ATOM 941 C CA . ALA A 1 123 ? 14.625 7.34 -19.141 1 31.92 123 ALA A CA 1
ATOM 942 C C . ALA A 1 123 ? 15.07 6.117 -19.938 1 31.92 123 ALA A C 1
ATOM 944 O O . ALA A 1 123 ? 16.109 5.516 -19.656 1 31.92 123 ALA A O 1
ATOM 945 N N . ALA A 1 124 ? 14.102 5.492 -20.656 1 28.33 124 ALA A N 1
ATOM 946 C CA . ALA A 1 124 ? 14.656 4.762 -21.781 1 28.33 124 ALA A CA 1
ATOM 947 C C . ALA A 1 124 ? 15.688 5.602 -22.531 1 28.33 124 ALA A C 1
ATOM 949 O O . ALA A 1 124 ? 15.57 6.828 -22.594 1 28.33 124 ALA A O 1
ATOM 950 N N . MET B 1 1 ? 28.141 -0.682 -7.918 1 26.22 1 MET B N 1
ATOM 951 C CA . MET B 1 1 ? 27 -1.26 -7.219 1 26.22 1 MET B CA 1
ATOM 952 C C . MET B 1 1 ? 25.734 -1.173 -8.07 1 26.22 1 MET B C 1
ATOM 954 O O . MET B 1 1 ? 25.453 -0.128 -8.656 1 26.22 1 MET B O 1
ATOM 958 N N . PRO B 1 2 ? 25.141 -2.273 -8.641 1 31.16 2 PRO B N 1
ATOM 959 C CA . PRO B 1 2 ? 24.094 -2.188 -9.672 1 31.16 2 PRO B CA 1
ATOM 960 C C . PRO B 1 2 ? 22.922 -1.303 -9.258 1 31.16 2 PRO B C 1
ATOM 962 O O . PRO B 1 2 ? 22.594 -1.236 -8.07 1 31.16 2 PRO B O 1
ATOM 965 N N . ILE B 1 3 ? 22.922 -0.146 -9.648 1 32.91 3 ILE B N 1
ATOM 966 C CA . ILE B 1 3 ? 21.734 0.699 -9.555 1 32.91 3 ILE B CA 1
ATOM 967 C C . ILE B 1 3 ? 20.484 -0.143 -9.781 1 32.91 3 ILE B C 1
ATOM 969 O O . ILE B 1 3 ? 20.344 -0.792 -10.82 1 32.91 3 ILE B O 1
ATOM 973 N N . GLU B 1 4 ? 20.094 -0.896 -8.781 1 36.78 4 GLU B N 1
ATOM 974 C CA . GLU B 1 4 ? 18.859 -1.663 -8.906 1 36.78 4 GLU B CA 1
ATOM 975 C C . GLU B 1 4 ? 17.797 -0.883 -9.68 1 36.78 4 GLU B C 1
ATOM 977 O O . GLU B 1 4 ? 17.438 0.225 -9.281 1 36.78 4 GLU B O 1
ATOM 982 N N . ARG B 1 5 ? 17.984 -0.83 -11.023 1 38.56 5 ARG B N 1
ATOM 983 C CA . ARG B 1 5 ? 17.062 -0.272 -12.016 1 38.56 5 ARG B CA 1
ATOM 984 C C . ARG B 1 5 ? 15.633 -0.717 -11.75 1 38.56 5 ARG B C 1
ATOM 986 O O . ARG B 1 5 ? 15.352 -1.916 -11.688 1 38.56 5 ARG B O 1
ATOM 993 N N . TRP B 1 6 ? 15.094 -0.138 -10.828 1 39.75 6 TRP B N 1
ATOM 994 C CA . TRP B 1 6 ? 13.664 -0.426 -10.773 1 39.75 6 TRP B CA 1
ATOM 995 C C . TRP B 1 6 ? 13.031 -0.303 -12.156 1 39.75 6 TRP B C 1
ATOM 997 O O . TRP B 1 6 ? 13.031 0.776 -12.75 1 39.75 6 TRP B O 1
ATOM 1007 N N . ALA B 1 7 ? 13.469 -1.101 -13.086 1 40.44 7 ALA B N 1
ATOM 1008 C CA . ALA B 1 7 ? 12.812 -1.067 -14.398 1 40.44 7 ALA B CA 1
ATOM 1009 C C . ALA B 1 7 ? 11.297 -1.017 -14.25 1 40.44 7 ALA B C 1
ATOM 1011 O O . ALA B 1 7 ? 10.719 -1.721 -13.414 1 40.44 7 ALA B O 1
ATOM 1012 N N . VAL B 1 8 ? 10.828 0.252 -14.391 1 39.88 8 VAL B N 1
ATOM 1013 C CA . VAL B 1 8 ? 9.391 0.258 -14.602 1 39.88 8 VAL B CA 1
ATOM 1014 C C . VAL B 1 8 ? 8.977 -1 -15.367 1 39.88 8 VAL B C 1
ATOM 1016 O O . VAL B 1 8 ? 9.422 -1.227 -16.484 1 39.88 8 VAL B O 1
ATOM 1019 N N . VAL B 1 9 ? 8.875 -1.938 -14.703 1 41.94 9 VAL B N 1
ATOM 1020 C CA . VAL B 1 9 ? 8.289 -3.027 -15.477 1 41.94 9 VAL B CA 1
ATOM 1021 C C . VAL B 1 9 ? 7.254 -2.469 -16.453 1 41.94 9 VAL B C 1
ATOM 1023 O O . VAL B 1 9 ? 6.719 -1.379 -16.234 1 41.94 9 VAL B O 1
ATOM 1026 N N . SER B 1 10 ? 6.707 -3.359 -17.391 1 36.84 10 SER B N 1
ATOM 1027 C CA . SER B 1 10 ? 6.02 -3.16 -18.656 1 36.84 10 SER B CA 1
ATOM 1028 C C . SER B 1 10 ? 4.809 -2.248 -18.5 1 36.84 10 SER B C 1
ATOM 1030 O O . SER B 1 10 ? 3.914 -2.531 -17.703 1 36.84 10 SER B O 1
ATOM 1032 N N . ARG B 1 11 ? 5.074 -0.973 -18.344 1 41.03 11 ARG B N 1
ATOM 1033 C CA . ARG B 1 11 ? 3.91 -0.114 -18.531 1 41.03 11 ARG B CA 1
ATOM 1034 C C . ARG B 1 11 ? 2.756 -0.884 -19.172 1 41.03 11 ARG B C 1
ATOM 1036 O O . ARG B 1 11 ? 1.59 -0.629 -18.859 1 41.03 11 ARG B O 1
ATOM 1043 N N . ASN B 1 12 ? 2.961 -1.164 -20.406 1 39.47 12 ASN B N 1
ATOM 1044 C CA . ASN B 1 12 ? 2.018 -1.799 -21.312 1 39.47 12 ASN B CA 1
ATOM 1045 C C . ASN B 1 12 ? 1.812 -3.271 -20.984 1 39.47 12 ASN B C 1
ATOM 1047 O O . ASN B 1 12 ? 2.678 -3.898 -20.359 1 39.47 12 ASN B O 1
ATOM 1051 N N . GLY B 1 13 ? 0.701 -3.951 -21.422 1 43.53 13 GLY B N 1
ATOM 1052 C CA . GLY B 1 13 ? 0.114 -5.258 -21.672 1 43.53 13 GLY B CA 1
ATOM 1053 C C . GLY B 1 13 ? 1.026 -6.406 -21.281 1 43.53 13 GLY B C 1
ATOM 1054 O O . GLY B 1 13 ? 0.658 -7.574 -21.422 1 43.53 13 GLY B O 1
ATOM 1055 N N . GLU B 1 14 ? 2.295 -6.023 -20.922 1 50.41 14 GLU B N 1
ATOM 1056 C CA . GLU B 1 14 ? 3.076 -7.254 -20.906 1 50.41 14 GLU B CA 1
ATOM 1057 C C . GLU B 1 14 ? 3.025 -7.922 -19.531 1 50.41 14 GLU B C 1
ATOM 1059 O O . GLU B 1 14 ? 3.318 -9.109 -19.406 1 50.41 14 GLU B O 1
ATOM 1064 N N . ALA B 1 15 ? 2.742 -7.227 -18.469 1 60.34 15 ALA B N 1
ATOM 1065 C CA . ALA B 1 15 ? 2.715 -7.898 -17.172 1 60.34 15 ALA B CA 1
ATOM 1066 C C . ALA B 1 15 ? 1.525 -8.844 -17.078 1 60.34 15 ALA B C 1
ATOM 1068 O O . ALA B 1 15 ? 1.514 -9.75 -16.234 1 60.34 15 ALA B O 1
ATOM 1069 N N . GLY B 1 16 ? 0.683 -8.781 -18.047 1 63.94 16 GLY B N 1
ATOM 1070 C CA . GLY B 1 16 ? -0.496 -9.633 -18.062 1 63.94 16 GLY B CA 1
ATOM 1071 C C . GLY B 1 16 ? -1.676 -9.031 -17.328 1 63.94 16 GLY B C 1
ATOM 1072 O O . GLY B 1 16 ? -2.791 -9.547 -17.391 1 63.94 16 GLY B O 1
ATOM 1073 N N . TRP B 1 17 ? -1.363 -8.039 -16.438 1 69.19 17 TRP B N 1
ATOM 1074 C CA . TRP B 1 17 ? -2.531 -7.457 -15.781 1 69.19 17 TRP B CA 1
ATOM 1075 C C . TRP B 1 17 ? -2.869 -6.094 -16.375 1 69.19 17 TRP B C 1
ATOM 1077 O O . TRP B 1 17 ? -1.999 -5.426 -16.938 1 69.19 17 TRP B O 1
ATOM 1087 N N . CYS B 1 18 ? -4.148 -5.641 -16.328 1 69.44 18 CYS B N 1
ATOM 1088 C CA . CYS B 1 18 ? -4.641 -4.406 -16.922 1 69.44 18 CYS B CA 1
ATOM 1089 C C . CYS B 1 18 ? -4.199 -3.193 -16.109 1 69.44 18 CYS B C 1
ATOM 1091 O O . CYS B 1 18 ? -3.834 -3.324 -14.945 1 69.44 18 CYS B O 1
ATOM 1093 N N . GLY B 1 19 ? -4.129 -2.01 -16.828 1 79.69 19 GLY B N 1
ATOM 1094 C CA . GLY B 1 19 ? -3.9 -0.754 -16.125 1 79.69 19 GLY B CA 1
ATOM 1095 C C . GLY B 1 19 ? -4.852 -0.537 -14.961 1 79.69 19 GLY B C 1
ATOM 1096 O O . GLY B 1 19 ? -6.055 -0.777 -15.086 1 79.69 19 GLY B O 1
ATOM 1097 N N . ARG B 1 20 ? -4.258 -0.27 -13.828 1 85.56 20 ARG B N 1
ATOM 1098 C CA . ARG B 1 20 ? -5.059 -0.053 -12.633 1 85.56 20 ARG B CA 1
ATOM 1099 C C . ARG B 1 20 ? -4.402 0.975 -11.711 1 85.56 20 ARG B C 1
ATOM 1101 O O . ARG B 1 20 ? -3.213 1.268 -11.852 1 85.56 20 ARG B O 1
ATOM 1108 N N . ARG B 1 21 ? -5.27 1.519 -10.859 1 88.25 21 ARG B N 1
ATOM 1109 C CA . ARG B 1 21 ? -4.754 2.488 -9.898 1 88.25 21 ARG B CA 1
ATOM 1110 C C . ARG B 1 21 ? -5.176 2.127 -8.477 1 88.25 21 ARG B C 1
ATOM 1112 O O . ARG B 1 21 ? -6.086 1.319 -8.281 1 88.25 21 ARG B O 1
ATOM 1119 N N . LYS B 1 22 ? -4.465 2.645 -7.516 1 93.62 22 LYS B N 1
ATOM 1120 C CA . LYS B 1 22 ? -4.75 2.504 -6.09 1 93.62 22 LYS B CA 1
ATOM 1121 C C . LYS B 1 22 ? -4.738 1.038 -5.668 1 93.62 22 LYS B C 1
ATOM 1123 O O . LYS B 1 22 ? -5.508 0.634 -4.793 1 93.62 22 LYS B O 1
ATOM 1128 N N . HIS B 1 23 ? -3.957 0.208 -6.434 1 94.12 23 HIS B N 1
ATOM 1129 C CA . HIS B 1 23 ? -3.637 -1.156 -6.031 1 94.12 23 HIS B CA 1
ATOM 1130 C C . HIS B 1 23 ? -2.52 -1.175 -4.988 1 94.12 23 HIS B C 1
ATOM 1132 O O . HIS B 1 23 ? -1.992 -0.123 -4.621 1 94.12 23 HIS B O 1
ATOM 1138 N N . GLN B 1 24 ? -2.225 -2.404 -4.434 1 96.81 24 GLN B N 1
ATOM 1139 C CA . GLN B 1 24 ? -1.041 -2.561 -3.598 1 96.81 24 GLN B CA 1
ATOM 1140 C C . GLN B 1 24 ? -0.149 -3.688 -4.109 1 96.81 24 GLN B C 1
ATOM 1142 O O . GLN B 1 24 ? -0.64 -4.664 -4.684 1 96.81 24 GLN B O 1
ATOM 1147 N N . VAL B 1 25 ? 1.106 -3.553 -3.916 1 94.75 25 VAL B N 1
ATOM 1148 C CA . VAL B 1 25 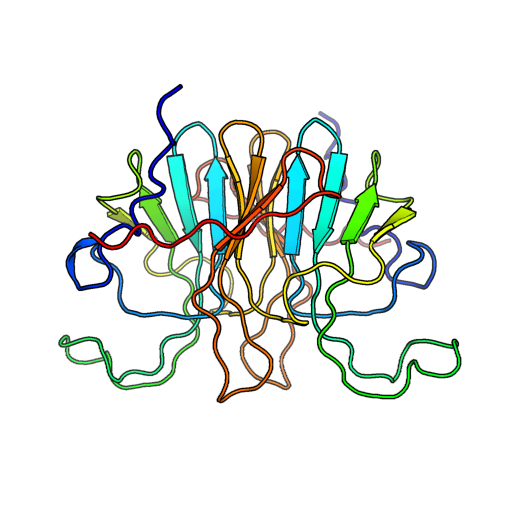? 2.098 -4.594 -4.164 1 94.75 25 VAL B CA 1
ATOM 1149 C C . VAL B 1 25 ? 2.875 -4.883 -2.883 1 94.75 25 VAL B C 1
ATOM 1151 O O . VAL B 1 25 ? 3.275 -3.961 -2.17 1 94.75 25 VAL B O 1
ATOM 1154 N N . VAL B 1 26 ? 3.072 -6.148 -2.561 1 96 26 VAL B N 1
ATOM 1155 C CA . VAL B 1 26 ? 3.807 -6.516 -1.355 1 96 26 VAL B CA 1
ATOM 1156 C C . VAL B 1 26 ? 4.895 -7.531 -1.703 1 96 26 VAL B C 1
ATOM 1158 O O . VAL B 1 26 ? 4.707 -8.367 -2.59 1 96 26 VAL B O 1
ATOM 1161 N N . SER B 1 27 ? 6.039 -7.375 -1.1 1 94.31 27 SER B N 1
ATOM 1162 C CA . SER B 1 27 ? 7.062 -8.414 -1.135 1 94.31 27 SER B CA 1
ATOM 1163 C C . SER B 1 27 ? 6.824 -9.461 -0.052 1 94.31 27 SER B C 1
ATOM 1165 O O . SER B 1 27 ? 6.602 -9.117 1.111 1 94.31 27 SER B O 1
ATOM 1167 N N . HIS B 1 28 ? 6.762 -10.648 -0.431 1 95.31 28 HIS B N 1
ATOM 1168 C CA . HIS B 1 28 ? 6.504 -11.734 0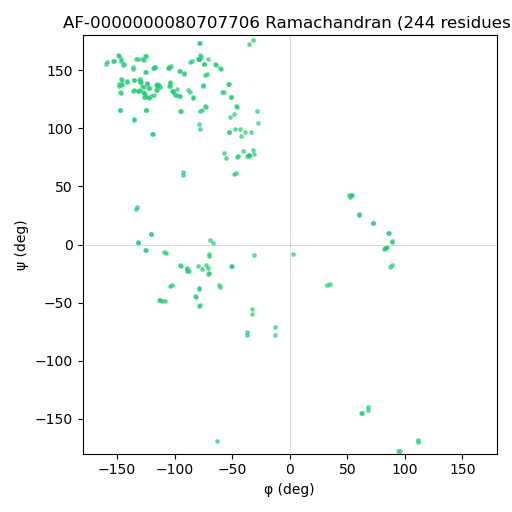.504 1 95.31 28 HIS B CA 1
ATOM 1169 C C . HIS B 1 28 ? 7.223 -13.016 0.075 1 95.31 28 HIS B C 1
ATOM 1171 O O . HIS B 1 28 ? 6.973 -13.531 -1.014 1 95.31 28 HIS B O 1
ATOM 1177 N N . ARG B 1 29 ? 8.133 -13.422 0.888 1 94.56 29 ARG B N 1
ATOM 1178 C CA . ARG B 1 29 ? 8.852 -14.68 0.693 1 94.56 29 ARG B CA 1
ATOM 1179 C C . ARG B 1 29 ? 9.477 -14.742 -0.697 1 94.56 29 ARG B C 1
ATOM 1181 O O . ARG B 1 29 ? 9.305 -15.727 -1.416 1 94.56 29 ARG B O 1
ATOM 1188 N N . GLY B 1 30 ? 10.047 -13.719 -1.155 1 92.81 30 GLY B N 1
ATOM 1189 C CA . GLY B 1 30 ? 10.852 -13.68 -2.367 1 92.81 30 GLY B CA 1
ATOM 1190 C C . GLY B 1 30 ? 10.039 -13.398 -3.615 1 92.81 30 GLY B C 1
ATOM 1191 O O . GLY B 1 30 ? 10.57 -13.414 -4.727 1 92.81 30 GLY B O 1
ATOM 1192 N N . SER B 1 31 ? 8.766 -13.18 -3.369 1 95.5 31 SER B N 1
ATOM 1193 C CA . SER B 1 31 ? 7.895 -12.875 -4.504 1 95.5 31 SER B CA 1
ATOM 1194 C C . SER B 1 31 ? 7.129 -11.578 -4.281 1 95.5 31 SER B C 1
ATOM 1196 O O . SER B 1 31 ? 7.078 -11.062 -3.16 1 95.5 31 SER B O 1
ATOM 1198 N N . LEU B 1 32 ? 6.621 -11.062 -5.406 1 93.69 32 LEU B N 1
ATOM 1199 C CA . LEU B 1 32 ? 5.75 -9.898 -5.355 1 93.69 32 LEU B CA 1
ATOM 1200 C C . LEU B 1 32 ? 4.293 -10.297 -5.566 1 93.69 32 LEU B C 1
ATOM 1202 O O . LEU B 1 32 ? 3.994 -11.172 -6.379 1 93.69 32 LEU B O 1
ATOM 1206 N N . PHE B 1 33 ? 3.465 -9.672 -4.812 1 96.44 33 PHE B N 1
ATOM 1207 C CA . PHE B 1 33 ? 2.031 -9.883 -4.961 1 96.44 33 PHE B CA 1
ATOM 1208 C C . PHE B 1 33 ? 1.311 -8.57 -5.23 1 96.44 33 PHE B C 1
ATOM 1210 O O . PHE B 1 33 ? 1.517 -7.582 -4.52 1 96.44 33 PHE B O 1
ATOM 1217 N N . LEU B 1 34 ? 0.546 -8.547 -6.27 1 96.31 34 LEU B N 1
ATOM 1218 C CA . LEU B 1 34 ? -0.317 -7.418 -6.59 1 96.31 34 LEU B CA 1
ATOM 1219 C C . LEU B 1 34 ? -1.754 -7.691 -6.164 1 96.31 34 LEU B C 1
ATOM 1221 O O . LEU B 1 34 ? -2.309 -8.75 -6.473 1 96.31 34 LEU B O 1
ATOM 1225 N N . LEU B 1 35 ? -2.328 -6.734 -5.406 1 97.94 35 LEU B N 1
ATOM 1226 C CA . LEU B 1 35 ? -3.641 -6.949 -4.805 1 97.94 35 LEU B CA 1
ATOM 1227 C C . LEU B 1 35 ? -4.609 -5.84 -5.199 1 97.94 35 LEU B C 1
ATOM 1229 O O . LEU B 1 35 ? -4.41 -4.68 -4.836 1 97.94 35 LEU B O 1
ATOM 1233 N N . GLY B 1 36 ? -5.652 -6.254 -5.945 1 96.12 36 GLY B N 1
ATOM 1234 C CA . GLY B 1 36 ? -6.809 -5.406 -6.188 1 96.12 36 GLY B CA 1
ATOM 1235 C C . GLY B 1 36 ? -6.469 -4.137 -6.941 1 96.12 36 GLY B C 1
ATOM 1236 O O . GLY B 1 36 ? -5.652 -4.152 -7.863 1 96.12 36 GLY B O 1
ATOM 1237 N N . GLY B 1 37 ? -7.164 -3.061 -6.598 1 94.56 37 GLY B N 1
ATOM 1238 C CA . GLY B 1 37 ? -7.082 -1.776 -7.277 1 94.56 37 GLY B CA 1
ATOM 1239 C C . GLY B 1 37 ? -8.352 -1.414 -8.031 1 94.56 37 GLY B C 1
ATOM 1240 O O . GLY B 1 37 ? -9.406 -2.006 -7.797 1 94.56 37 GLY B O 1
ATOM 1241 N N . PHE B 1 38 ? -8.172 -0.346 -8.812 1 91.19 38 PHE B N 1
ATOM 1242 C CA . PHE B 1 38 ? -9.297 0.184 -9.586 1 91.19 38 PHE B CA 1
ATOM 1243 C C . PHE B 1 38 ? -8.922 0.332 -11.055 1 91.19 38 PHE B C 1
ATOM 1245 O O . PHE B 1 38 ? -7.828 0.798 -11.375 1 91.19 38 PHE B O 1
ATOM 1252 N N . THR B 1 39 ? -9.797 -0.172 -11.891 1 86.94 39 THR B N 1
ATOM 1253 C CA . THR B 1 39 ? -9.562 0.011 -13.32 1 86.94 39 THR B CA 1
ATOM 1254 C C . THR B 1 39 ? -10.656 0.875 -13.938 1 86.94 39 THR B C 1
ATOM 1256 O O . THR B 1 39 ? -11.828 0.775 -13.562 1 86.94 39 THR B O 1
ATOM 1259 N N . SER B 1 40 ? -10.18 1.874 -14.75 1 76.31 40 SER B N 1
ATOM 1260 C CA . SER B 1 40 ? -11.133 2.693 -15.477 1 76.31 40 SER B CA 1
ATOM 1261 C C . SER B 1 40 ? -11.391 2.133 -16.875 1 76.31 40 SER B C 1
ATOM 1263 O O . SER B 1 40 ? -10.445 1.845 -17.609 1 76.31 40 SER B O 1
ATOM 1265 N N . GLY B 1 41 ? -11.883 0.919 -17.125 1 62.72 41 GLY B N 1
ATOM 1266 C CA . GLY B 1 41 ? -12.312 0.218 -18.312 1 62.72 41 GLY B CA 1
ATOM 1267 C C . GLY B 1 41 ? -11.477 0.562 -19.547 1 62.72 41 GLY B C 1
ATOM 1268 O O . GLY B 1 41 ? -11.578 -0.1 -20.578 1 62.72 41 GLY B O 1
ATOM 1269 N N . GLY B 1 42 ? -10.945 1.863 -19.719 1 48.47 42 GLY B N 1
ATOM 1270 C CA . GLY B 1 42 ? -10.477 2.113 -21.078 1 48.47 42 GLY B CA 1
ATOM 1271 C C . GLY B 1 42 ? -9.359 1.178 -21.5 1 48.47 42 GLY B C 1
ATOM 1272 O O . GLY B 1 42 ? -8.914 1.218 -22.656 1 48.47 42 GLY B O 1
ATOM 1273 N N . VAL B 1 43 ? -8.547 0.805 -20.703 1 40.72 43 VAL B N 1
ATOM 1274 C CA . VAL B 1 43 ? -7.406 0.153 -21.328 1 40.72 43 VAL B CA 1
ATOM 1275 C C . VAL B 1 43 ? -7.781 -1.272 -21.734 1 40.72 43 VAL B C 1
ATOM 1277 O O . VAL B 1 43 ? -6.969 -1.999 -22.297 1 40.72 43 VAL B O 1
ATOM 1280 N N . LEU B 1 44 ? -8.312 -2.123 -20.953 1 38.69 44 LEU B N 1
ATOM 1281 C CA . LEU B 1 44 ? -8.25 -3.504 -21.422 1 38.69 44 LEU B CA 1
ATOM 1282 C C . LEU B 1 44 ? -8.914 -3.643 -22.797 1 38.69 44 LEU B C 1
ATOM 1284 O O . LEU B 1 44 ? -9.875 -2.938 -23.094 1 38.69 44 LEU B O 1
ATOM 1288 N N . GLY B 1 45 ? -8.375 -4.277 -23.875 1 35.97 45 GLY B N 1
ATOM 1289 C CA . GLY B 1 45 ? -8.859 -5.172 -24.906 1 35.97 45 GLY B CA 1
ATOM 1290 C C . GLY B 1 45 ? -9.961 -6.102 -24.438 1 35.97 45 GLY B C 1
ATOM 1291 O O . GLY B 1 45 ? -10.492 -6.895 -25.219 1 35.97 45 GLY B O 1
ATOM 1292 N N . THR B 1 46 ? -9.719 -6.922 -23.328 1 36.97 46 THR B N 1
ATOM 1293 C CA . THR B 1 46 ? -10.695 -8.008 -23.281 1 36.97 46 THR B CA 1
ATOM 1294 C C . THR B 1 46 ? -12.109 -7.461 -23.078 1 36.97 46 THR B C 1
ATOM 1296 O O . THR B 1 46 ? -12.281 -6.363 -22.547 1 36.97 46 THR B O 1
ATOM 1299 N N . ALA B 1 47 ? -13.07 -8.172 -23.5 1 39.12 47 ALA B N 1
ATOM 1300 C CA . ALA B 1 47 ? -14.508 -7.922 -23.625 1 39.12 47 ALA B CA 1
ATOM 1301 C C . ALA B 1 47 ? -15.023 -7.09 -22.453 1 39.12 47 ALA B C 1
ATOM 1303 O O . ALA B 1 47 ? -15.719 -6.094 -22.656 1 39.12 47 ALA B O 1
ATOM 1304 N N . GLY B 1 48 ? -15.25 -7.637 -21.25 1 41.31 48 GLY B N 1
ATOM 1305 C CA . GLY B 1 48 ? -15.914 -7.121 -20.062 1 41.31 48 GLY B CA 1
ATOM 1306 C C . GLY B 1 48 ? -15.172 -5.973 -19.422 1 41.31 48 GLY B C 1
ATOM 1307 O O . GLY B 1 48 ? -15.398 -5.66 -18.25 1 41.31 48 GLY B O 1
ATOM 1308 N N . ALA B 1 49 ? -14.008 -5.375 -19.844 1 45.22 49 ALA B N 1
ATOM 1309 C CA . ALA B 1 49 ? -12.898 -4.496 -19.484 1 45.22 49 ALA B CA 1
ATOM 1310 C C . ALA B 1 49 ? -13.352 -3.047 -19.391 1 45.22 49 ALA B C 1
ATOM 1312 O O . ALA B 1 49 ? -12.555 -2.16 -19.062 1 45.22 49 ALA B O 1
ATOM 1313 N N . GLY B 1 50 ? -14.461 -2.627 -19.922 1 52.75 50 GLY B N 1
ATOM 1314 C CA . GLY B 1 50 ? -14.914 -1.262 -20.141 1 52.75 50 GLY B CA 1
ATOM 1315 C C . GLY B 1 50 ? -15.398 -0.591 -18.875 1 52.75 50 GLY B C 1
ATOM 1316 O O . GLY B 1 50 ? -15.836 0.563 -18.891 1 52.75 50 GLY B O 1
ATOM 1317 N N . ARG B 1 51 ? -15.734 -1.386 -17.938 1 59.94 51 ARG B N 1
ATOM 1318 C CA . ARG B 1 51 ? -16.406 -0.675 -16.844 1 59.94 51 ARG B CA 1
ATOM 1319 C C . ARG B 1 51 ? -15.438 -0.369 -15.711 1 59.94 51 ARG B C 1
ATOM 1321 O O . ARG B 1 51 ? -14.477 -1.11 -15.484 1 59.94 51 ARG B O 1
ATOM 1328 N N . ASN B 1 52 ? -15.539 0.83 -15.297 1 76.19 52 ASN B N 1
ATOM 1329 C CA . ASN B 1 52 ? -14.906 1.154 -14.023 1 76.19 52 ASN B CA 1
ATOM 1330 C C . ASN B 1 52 ? -15.234 0.113 -12.961 1 76.19 52 ASN B C 1
ATOM 1332 O O . ASN B 1 52 ? -16.391 -0.257 -12.781 1 76.19 52 ASN B O 1
ATOM 1336 N N . ALA B 1 53 ? -14.219 -0.522 -12.461 1 86.31 53 ALA B N 1
ATOM 1337 C CA . ALA B 1 53 ? -14.516 -1.53 -11.445 1 86.31 53 ALA B CA 1
ATOM 1338 C C . ALA B 1 53 ? -13.398 -1.605 -10.406 1 86.31 53 ALA B C 1
ATOM 1340 O O . ALA B 1 53 ? -12.219 -1.462 -10.742 1 86.31 53 ALA B O 1
ATOM 1341 N N . ASN B 1 54 ? -13.828 -1.817 -9.109 1 93.31 54 ASN B N 1
ATOM 1342 C CA . ASN B 1 54 ? -12.883 -2.256 -8.086 1 93.31 54 ASN B CA 1
ATOM 1343 C C . ASN B 1 54 ? -12.539 -3.734 -8.234 1 93.31 54 ASN B C 1
ATOM 1345 O O . ASN B 1 54 ? -13.422 -4.559 -8.484 1 93.31 54 ASN B O 1
ATOM 1349 N N . LEU B 1 55 ? -11.305 -4.051 -8.086 1 93.19 55 LEU B N 1
ATOM 1350 C CA . LEU B 1 55 ? -10.812 -5.395 -8.367 1 93.19 55 LEU B CA 1
ATOM 1351 C C . LEU B 1 55 ? -10.516 -6.145 -7.07 1 93.19 55 LEU B C 1
ATOM 1353 O O . LEU B 1 55 ? -10.242 -5.527 -6.039 1 93.19 55 LEU B O 1
ATOM 1357 N N . HIS B 1 56 ? -10.625 -7.465 -7.109 1 96.94 56 HIS B N 1
ATOM 1358 C CA . HIS B 1 56 ? -10.227 -8.328 -6.004 1 96.94 56 HIS B CA 1
ATOM 1359 C C . HIS B 1 56 ? -9.383 -9.5 -6.496 1 96.94 56 HIS B C 1
ATOM 1361 O O . HIS B 1 56 ? -9.531 -10.625 -6.016 1 96.94 56 HIS B O 1
ATOM 1367 N N . ASP B 1 57 ? -8.664 -9.227 -7.5 1 95.81 57 ASP B N 1
ATOM 1368 C CA . ASP B 1 57 ? -7.742 -10.234 -8.016 1 95.81 57 ASP B CA 1
ATOM 1369 C C . ASP B 1 57 ? -6.402 -10.18 -7.285 1 95.81 57 ASP B C 1
ATOM 1371 O O . ASP B 1 57 ? -6.098 -9.195 -6.605 1 95.81 57 ASP B O 1
ATOM 1375 N N . VAL B 1 58 ? -5.688 -11.328 -7.34 1 97.38 58 VAL B N 1
ATOM 1376 C CA . VAL B 1 58 ? -4.34 -11.438 -6.789 1 97.38 58 VAL B CA 1
ATOM 1377 C C . VAL B 1 58 ? -3.385 -11.961 -7.859 1 97.38 58 VAL B C 1
ATOM 1379 O O . VAL B 1 58 ? -3.65 -12.984 -8.492 1 97.38 58 VAL B O 1
ATOM 1382 N N . TRP B 1 59 ? -2.316 -11.234 -8.062 1 95.88 59 TRP B N 1
ATOM 1383 C CA . TRP B 1 59 ? -1.271 -11.633 -9 1 95.88 59 TRP B CA 1
ATOM 1384 C C . TRP B 1 59 ? 0.05 -11.867 -8.273 1 95.88 59 TRP B C 1
ATOM 1386 O O . TRP B 1 59 ? 0.305 -11.258 -7.227 1 95.88 59 TRP B O 1
ATOM 1396 N N . LYS B 1 60 ? 0.861 -12.719 -8.859 1 96.38 60 LYS B N 1
ATOM 1397 C CA . LYS B 1 60 ? 2.168 -13.031 -8.281 1 96.38 60 LYS B CA 1
ATOM 1398 C C . LYS B 1 60 ? 3.27 -12.93 -9.328 1 96.38 60 LYS B C 1
ATOM 1400 O O . LYS B 1 60 ? 3.07 -13.305 -10.484 1 96.38 60 LYS B O 1
ATOM 1405 N N . SER B 1 61 ? 4.395 -12.43 -8.922 1 94.31 61 SER B N 1
ATOM 1406 C CA . SER B 1 61 ? 5.594 -12.391 -9.75 1 94.31 61 SER B CA 1
ATOM 1407 C C . SER B 1 61 ? 6.848 -12.688 -8.93 1 94.31 61 SER B C 1
ATOM 1409 O O . SER B 1 61 ? 6.969 -12.234 -7.793 1 94.31 61 SER B O 1
ATOM 1411 N N . THR B 1 62 ? 7.766 -13.453 -9.516 1 93 62 THR B N 1
ATOM 1412 C CA . THR B 1 62 ? 9.023 -13.734 -8.836 1 93 62 THR B CA 1
ATOM 1413 C C . THR B 1 62 ? 10.109 -12.75 -9.273 1 93 62 THR B C 1
ATOM 1415 O O . THR B 1 62 ? 11.133 -12.609 -8.602 1 93 62 THR B O 1
ATOM 1418 N N . ASP B 1 63 ? 9.844 -12.102 -10.438 1 87.62 63 ASP B N 1
ATOM 1419 C CA . ASP B 1 63 ? 10.906 -11.25 -10.953 1 87.62 63 ASP B CA 1
ATOM 1420 C C . ASP B 1 63 ? 10.406 -9.828 -11.18 1 87.62 63 ASP B C 1
ATOM 1422 O O . ASP B 1 63 ? 11.172 -8.945 -11.586 1 87.62 63 ASP B O 1
ATOM 1426 N N . GLY B 1 64 ? 9.117 -9.602 -10.977 1 86.62 64 GLY B N 1
ATOM 1427 C CA . GLY B 1 64 ? 8.547 -8.273 -11.156 1 86.62 64 GLY B CA 1
ATOM 1428 C C . GLY B 1 64 ? 8.195 -7.965 -12.602 1 86.62 64 GLY B C 1
ATOM 1429 O O . GLY B 1 64 ? 7.602 -6.926 -12.891 1 86.62 64 GLY B O 1
ATOM 1430 N N . ALA B 1 65 ? 8.492 -8.859 -13.508 1 85.38 65 ALA B N 1
ATOM 1431 C CA . ALA B 1 65 ? 8.25 -8.641 -14.938 1 85.38 65 ALA B CA 1
ATOM 1432 C C . ALA B 1 65 ? 7.105 -9.508 -15.438 1 85.38 65 ALA B C 1
ATOM 1434 O O . ALA B 1 65 ? 6.211 -9.031 -16.141 1 85.38 65 ALA B O 1
ATOM 1435 N N . ALA B 1 66 ? 7.219 -10.734 -15.078 1 88.69 66 ALA B N 1
ATOM 1436 C CA . ALA B 1 66 ? 6.172 -11.672 -15.461 1 88.69 66 ALA B CA 1
ATOM 1437 C C . ALA B 1 66 ? 5.234 -11.961 -14.289 1 88.69 66 ALA B C 1
ATOM 1439 O O . ALA B 1 66 ? 5.688 -12.258 -13.18 1 88.69 66 ALA B O 1
ATOM 1440 N N . TRP B 1 67 ? 3.941 -11.859 -14.633 1 92.19 67 TRP B N 1
ATOM 1441 C CA . TRP B 1 67 ? 2.967 -12.016 -13.555 1 92.19 67 TRP B CA 1
ATOM 1442 C C . TRP B 1 67 ? 1.974 -13.125 -13.875 1 92.19 67 TRP B C 1
ATOM 1444 O O . TRP B 1 67 ? 1.562 -13.281 -15.031 1 92.19 67 TRP B O 1
ATOM 1454 N N . VAL B 1 68 ? 1.673 -13.883 -12.922 1 93.56 68 VAL B N 1
ATOM 1455 C CA . VAL B 1 68 ? 0.63 -14.898 -13.039 1 93.56 68 VAL B CA 1
ATOM 1456 C C . VAL B 1 68 ? -0.53 -14.555 -12.109 1 93.56 68 VAL B C 1
ATOM 1458 O O . VAL B 1 68 ? -0.316 -14.141 -10.969 1 93.56 68 VAL B O 1
ATOM 1461 N N . ARG B 1 69 ? -1.72 -14.734 -12.648 1 94.44 69 ARG B N 1
ATOM 1462 C CA . ARG B 1 69 ? -2.887 -14.492 -11.812 1 94.44 69 ARG B CA 1
ATOM 1463 C C . ARG B 1 69 ? -3.131 -15.648 -10.859 1 94.44 69 ARG B C 1
ATOM 1465 O O . ARG B 1 69 ? -3.457 -16.766 -11.289 1 94.44 69 ARG B O 1
ATOM 1472 N N . LEU B 1 70 ? -3 -15.422 -9.578 1 96.62 70 LEU B N 1
ATOM 1473 C CA . LEU B 1 70 ? -3.23 -16.469 -8.578 1 96.62 70 LEU B CA 1
ATOM 1474 C C . LEU B 1 70 ? -4.719 -16.625 -8.289 1 96.62 70 LEU B C 1
ATOM 1476 O O . LEU B 1 70 ? -5.211 -17.734 -8.117 1 96.62 70 LEU B O 1
ATOM 1480 N N . LEU B 1 71 ? -5.398 -15.469 -8.117 1 96.94 71 LEU B N 1
ATOM 1481 C CA . LEU B 1 71 ? -6.836 -15.43 -7.879 1 96.94 71 LEU B CA 1
ATOM 1482 C C . LEU B 1 71 ? -7.508 -14.414 -8.797 1 96.94 71 LEU B C 1
ATOM 1484 O O . LEU B 1 71 ? -7.059 -13.273 -8.898 1 96.94 71 LEU B O 1
ATOM 1488 N N . GLU B 1 72 ? -8.531 -14.852 -9.391 1 93.56 72 GLU B N 1
ATOM 1489 C CA . GLU B 1 72 ? -9.359 -13.906 -10.125 1 93.56 72 GLU B CA 1
ATOM 1490 C C . GLU B 1 72 ? -10.266 -13.117 -9.188 1 93.56 72 GLU B C 1
ATOM 1492 O O . GLU B 1 72 ? -10.5 -11.922 -9.398 1 93.56 72 GLU B O 1
ATOM 1497 N N . HIS B 1 73 ? -10.688 -13.898 -8.234 1 95.94 73 HIS B N 1
ATOM 1498 C CA . HIS B 1 73 ? -11.562 -13.312 -7.227 1 95.94 73 HIS B CA 1
ATOM 1499 C C . HIS B 1 73 ? -11.148 -13.742 -5.824 1 95.94 73 HIS B C 1
ATOM 1501 O O . HIS B 1 73 ? -11.375 -14.883 -5.43 1 95.94 73 HIS B O 1
ATOM 1507 N N . ALA B 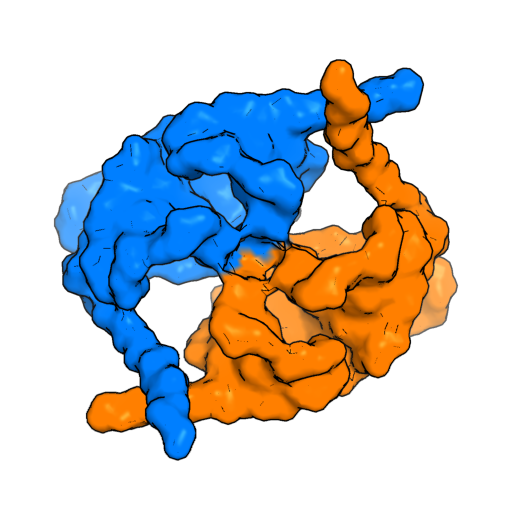1 74 ? -10.609 -12.875 -5.086 1 97.88 74 ALA B N 1
ATOM 1508 C CA . ALA B 1 74 ? -10.344 -13.125 -3.672 1 97.88 74 ALA B CA 1
ATOM 1509 C C . ALA B 1 74 ? -11.609 -12.992 -2.836 1 97.88 74 ALA B C 1
ATOM 1511 O O . ALA B 1 74 ? -12.594 -12.398 -3.283 1 97.88 74 ALA B O 1
ATOM 1512 N N . PRO B 1 75 ? -11.578 -13.523 -1.641 1 97.44 75 PRO B N 1
ATOM 1513 C CA . PRO B 1 75 ? -12.789 -13.453 -0.827 1 97.44 75 PRO B CA 1
ATOM 1514 C C . PRO B 1 75 ? -13.086 -12.031 -0.339 1 97.44 75 PRO B C 1
ATOM 1516 O O . PRO B 1 75 ? -14.211 -11.742 0.077 1 97.44 75 PRO B O 1
ATOM 1519 N N . TRP B 1 76 ? -12.117 -11.219 -0.229 1 96.38 76 TRP B N 1
ATOM 1520 C CA . TRP B 1 76 ? -12.406 -9.828 0.104 1 96.38 76 TRP B CA 1
ATOM 1521 C C . TRP B 1 76 ? -13.039 -9.102 -1.082 1 96.38 76 TRP B C 1
ATOM 1523 O O . TRP B 1 76 ? -12.75 -9.43 -2.236 1 96.38 76 TRP B O 1
ATOM 1533 N N . SER B 1 77 ? -13.945 -8.148 -0.854 1 95 77 SER B N 1
ATOM 1534 C CA . SER B 1 77 ? -14.609 -7.375 -1.897 1 95 77 SER B CA 1
ATOM 1535 C C . SER B 1 77 ? -13.609 -6.586 -2.727 1 95 77 SER B C 1
ATOM 1537 O O . SER B 1 77 ? -12.539 -6.223 -2.234 1 95 77 SER B O 1
ATOM 1539 N N . GLY B 1 78 ? -14 -6.355 -3.971 1 95.06 78 GLY B N 1
ATOM 1540 C CA . GLY B 1 78 ? -13.203 -5.434 -4.758 1 95.06 78 GLY B CA 1
ATOM 1541 C C . GLY B 1 78 ? -12.992 -4.094 -4.078 1 95.06 78 GLY B C 1
ATOM 1542 O O . GLY B 1 78 ? -13.922 -3.521 -3.516 1 95.06 78 GLY B O 1
ATOM 1543 N N . ARG B 1 79 ? -11.656 -3.604 -4.207 1 95.31 79 ARG B N 1
ATOM 1544 C CA . ARG B 1 79 ? -11.352 -2.422 -3.41 1 95.31 79 ARG B CA 1
ATOM 1545 C 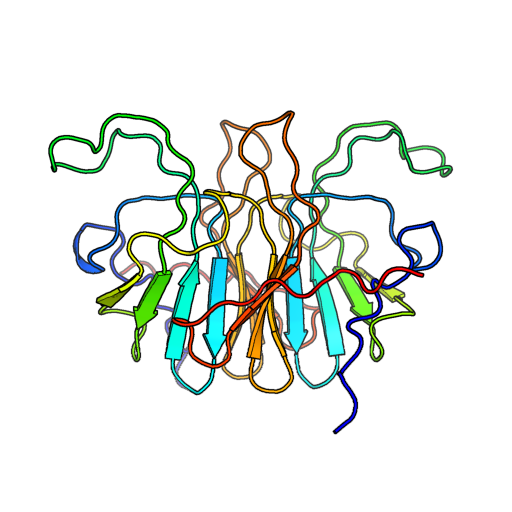C . ARG B 1 79 ? -10.141 -1.685 -3.969 1 95.31 79 ARG B C 1
ATOM 1547 O O . ARG B 1 79 ? -9.312 -2.277 -4.668 1 95.31 79 ARG B O 1
ATOM 1554 N N . ASP B 1 80 ? -10.117 -0.443 -3.633 1 94 80 ASP B N 1
ATOM 1555 C CA . ASP B 1 80 ? -8.945 0.382 -3.889 1 94 80 ASP B CA 1
ATOM 1556 C C . ASP B 1 80 ? -8.57 1.2 -2.654 1 94 80 ASP B C 1
ATOM 1558 O O . ASP B 1 80 ? -9.352 1.302 -1.709 1 94 80 ASP B O 1
ATOM 1562 N N . GLY B 1 81 ? -7.293 1.65 -2.65 1 95.06 81 GLY B N 1
ATOM 1563 C CA . GLY B 1 81 ? -6.852 2.492 -1.55 1 95.06 81 GLY B CA 1
ATOM 1564 C C . GLY B 1 81 ? -6.68 1.73 -0.249 1 95.06 81 GLY B C 1
ATOM 1565 O O . GLY B 1 81 ? -6.699 2.324 0.832 1 95.06 81 GLY B O 1
ATOM 1566 N N . HIS B 1 82 ? -6.566 0.409 -0.325 1 96.5 82 HIS B N 1
ATOM 1567 C CA . HIS B 1 82 ? -6.297 -0.421 0.844 1 96.5 82 HIS B CA 1
ATOM 1568 C C . HIS B 1 82 ? -4.82 -0.385 1.215 1 96.5 82 HIS B C 1
ATOM 1570 O O . HIS B 1 82 ? -3.982 0.039 0.413 1 96.5 82 HIS B O 1
ATOM 1576 N N . ALA B 1 83 ? -4.566 -0.738 2.422 1 95.12 83 ALA B N 1
ATOM 1577 C CA . ALA B 1 83 ? -3.186 -0.995 2.828 1 95.12 83 ALA B CA 1
ATOM 1578 C C . ALA B 1 83 ? -2.863 -2.486 2.764 1 95.12 83 ALA B C 1
ATOM 1580 O O . ALA B 1 83 ? -3.742 -3.326 2.967 1 95.12 83 ALA B O 1
ATOM 1581 N N . ALA B 1 84 ? -1.614 -2.803 2.484 1 96.88 84 ALA B N 1
ATOM 1582 C CA . ALA B 1 84 ? -1.149 -4.188 2.477 1 96.88 84 ALA B CA 1
ATOM 1583 C C . ALA B 1 84 ? 0.313 -4.277 2.9 1 96.88 84 ALA B C 1
ATOM 1585 O O . ALA B 1 84 ? 1.135 -3.449 2.5 1 96.88 84 ALA B O 1
ATOM 1586 N N . LEU B 1 85 ? 0.626 -5.262 3.723 1 94.12 85 LEU B N 1
ATOM 1587 C CA . LEU B 1 85 ? 2.012 -5.453 4.141 1 94.12 85 LEU B CA 1
ATOM 1588 C C . LEU B 1 85 ? 2.27 -6.906 4.516 1 94.12 85 LEU B C 1
ATOM 1590 O O . LEU B 1 85 ? 1.33 -7.66 4.781 1 94.12 85 LEU B O 1
ATOM 1594 N N . THR B 1 86 ? 3.549 -7.266 4.461 1 93.5 86 THR B N 1
ATOM 1595 C CA . THR B 1 86 ? 3.963 -8.555 5 1 93.5 86 THR B CA 1
ATOM 1596 C C . THR B 1 86 ? 4.48 -8.406 6.43 1 93.5 86 THR B C 1
ATOM 1598 O O . THR B 1 86 ? 5.281 -7.512 6.711 1 93.5 86 THR B O 1
ATOM 1601 N N . HIS B 1 87 ? 3.92 -9.195 7.211 1 87.69 87 HIS B N 1
ATOM 1602 C CA . HIS B 1 87 ? 4.34 -9.203 8.609 1 87.69 87 HIS B CA 1
ATOM 1603 C C . HIS B 1 87 ? 4.238 -10.602 9.211 1 87.69 87 HIS B C 1
ATOM 1605 O O . HIS B 1 87 ? 3.219 -11.273 9.055 1 87.69 87 HIS B O 1
ATOM 1611 N N . ASN B 1 88 ? 5.332 -11.016 9.852 1 87.06 88 ASN B N 1
ATOM 1612 C CA . ASN B 1 88 ? 5.367 -12.297 10.547 1 87.06 88 ASN B CA 1
ATOM 1613 C C . ASN B 1 88 ? 4.926 -13.438 9.633 1 87.06 88 ASN B C 1
ATOM 1615 O O . ASN B 1 88 ? 4.105 -14.266 10.031 1 87.06 88 ASN B O 1
ATOM 1619 N N . GLY B 1 89 ? 5.312 -13.43 8.461 1 92.19 89 GLY B N 1
ATOM 1620 C CA . GLY B 1 89 ? 5.172 -14.555 7.547 1 92.19 89 GLY B CA 1
ATOM 1621 C C . GLY B 1 89 ? 3.836 -14.57 6.832 1 92.19 8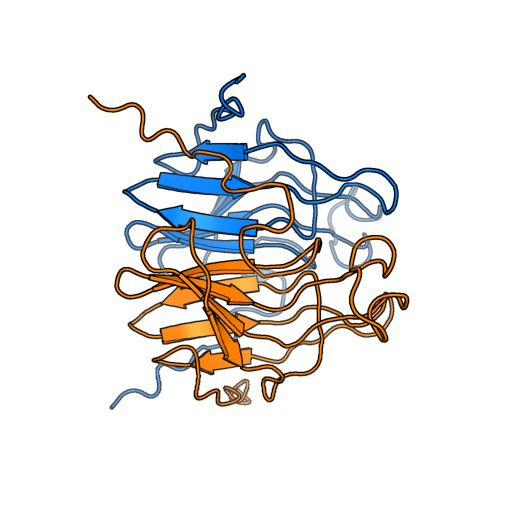9 GLY B C 1
ATOM 1622 O O . GLY B 1 89 ? 3.477 -15.578 6.207 1 92.19 89 GLY B O 1
ATOM 1623 N N . ALA B 1 90 ? 3.123 -13.469 6.988 1 95 90 ALA B N 1
ATOM 1624 C CA . ALA B 1 90 ? 1.827 -13.422 6.316 1 95 90 ALA B CA 1
ATOM 1625 C C . ALA B 1 90 ? 1.609 -12.07 5.641 1 95 90 ALA B C 1
ATOM 1627 O O . ALA B 1 90 ? 2.219 -11.07 6.027 1 95 90 ALA B O 1
ATOM 1628 N N . ILE B 1 91 ? 0.819 -12.109 4.605 1 96.38 91 ILE B N 1
ATOM 1629 C CA . ILE B 1 91 ? 0.349 -10.883 3.963 1 96.38 91 ILE B CA 1
ATOM 1630 C C . ILE B 1 91 ? -0.932 -10.406 4.641 1 96.38 91 ILE B C 1
ATOM 1632 O O . ILE B 1 91 ? -1.849 -11.195 4.879 1 96.38 91 ILE B O 1
ATOM 1636 N N . PHE B 1 92 ? -0.978 -9.188 4.938 1 93.75 92 PHE B N 1
ATOM 1637 C CA . PHE B 1 92 ? -2.178 -8.562 5.484 1 93.75 92 PHE B CA 1
ATOM 1638 C C . PHE B 1 92 ? -2.756 -7.551 4.504 1 93.75 92 PHE B C 1
ATOM 1640 O O . PHE B 1 92 ? -2.012 -6.809 3.857 1 93.75 92 PHE B O 1
ATOM 1647 N N . LEU B 1 93 ? -3.998 -7.52 4.32 1 96.19 93 LEU B N 1
ATOM 1648 C CA . LEU B 1 93 ? -4.77 -6.531 3.574 1 96.19 93 LEU B CA 1
ATOM 1649 C C . LEU B 1 93 ? -5.797 -5.852 4.477 1 96.19 93 LEU B C 1
ATOM 1651 O O . LEU B 1 93 ? -6.594 -6.523 5.133 1 96.19 93 LEU B O 1
ATOM 1655 N N . MET B 1 94 ? -5.766 -4.535 4.469 1 93.75 94 MET B N 1
ATOM 1656 C CA . MET B 1 94 ? -6.598 -3.824 5.434 1 93.75 94 MET B CA 1
ATOM 1657 C C . MET B 1 94 ? -7.32 -2.656 4.773 1 93.75 94 MET B C 1
ATOM 1659 O O . MET B 1 94 ? -6.695 -1.834 4.098 1 93.75 94 MET B O 1
ATOM 1663 N N . GLY B 1 95 ? -8.57 -2.643 5.09 1 93.5 95 GLY B N 1
ATOM 1664 C CA . GLY B 1 95 ? -9.375 -1.492 4.711 1 93.5 95 GLY B CA 1
ATOM 1665 C C . GLY B 1 95 ? -9.578 -1.375 3.211 1 93.5 95 GLY B C 1
ATOM 1666 O O . GLY B 1 95 ? -9.805 -2.377 2.529 1 93.5 95 GLY B O 1
ATOM 1667 N N . GLY B 1 96 ? -9.562 -0.057 2.695 1 94.38 96 GLY B N 1
ATOM 1668 C CA . GLY B 1 96 ? -9.883 0.254 1.312 1 94.38 96 GLY B CA 1
ATOM 1669 C C . GLY B 1 96 ? -11.328 0.674 1.117 1 94.38 96 GLY B C 1
ATOM 1670 O O . GLY B 1 96 ? -12.055 0.88 2.09 1 94.38 96 GLY B O 1
ATOM 1671 N N . THR B 1 97 ? -11.578 0.898 -0.177 1 93.56 97 THR B N 1
ATOM 1672 C CA . THR B 1 97 ? -12.922 1.387 -0.466 1 93.56 97 THR B CA 1
ATOM 1673 C C . THR B 1 97 ? -13.438 0.813 -1.784 1 93.56 97 THR B C 1
ATOM 1675 O O . THR B 1 97 ? -12.641 0.403 -2.637 1 93.56 97 THR B O 1
ATOM 1678 N N . GLN B 1 98 ? -14.75 0.77 -1.873 1 89.31 98 GLN B N 1
ATOM 1679 C CA . GLN B 1 98 ? -15.383 0.442 -3.143 1 89.31 98 GLN B CA 1
ATOM 1680 C C . GLN B 1 98 ? -15.945 1.691 -3.816 1 89.31 98 GLN B C 1
ATOM 1682 O O . GLN B 1 98 ? -15.961 1.787 -5.047 1 89.31 98 GLN B O 1
ATOM 1687 N N . ASP B 1 99 ? -16.406 2.527 -3.053 1 78.12 99 ASP B N 1
ATOM 1688 C CA . ASP B 1 99 ? -16.875 3.844 -3.486 1 78.12 99 ASP B CA 1
ATOM 1689 C C . ASP B 1 99 ? -16.656 4.883 -2.389 1 78.12 99 ASP B C 1
ATOM 1691 O O . ASP B 1 99 ? -16.312 4.539 -1.256 1 78.12 99 ASP B O 1
ATOM 1695 N N . PRO B 1 100 ? -16.703 6.168 -2.84 1 68.81 100 PRO B N 1
ATOM 1696 C CA . PRO B 1 100 ? -16.391 7.215 -1.867 1 68.81 100 PRO B CA 1
ATOM 1697 C C . PRO B 1 100 ? -17.172 7.082 -0.57 1 68.81 100 PRO B C 1
ATOM 1699 O O . PRO B 1 100 ? -16.766 7.602 0.469 1 68.81 100 PRO B O 1
ATOM 1702 N N . ARG B 1 101 ? -18.25 6.355 -0.506 1 74.19 101 ARG B N 1
ATOM 1703 C CA . ARG B 1 101 ? -19.094 6.285 0.68 1 74.19 101 ARG B CA 1
ATOM 1704 C C . ARG B 1 101 ? -18.969 4.93 1.369 1 74.19 101 ARG B C 1
ATOM 1706 O O . ARG B 1 101 ? -19.531 4.715 2.445 1 74.19 101 ARG B O 1
ATOM 1713 N N . ASN B 1 102 ? -18.281 4.062 0.745 1 81.81 102 ASN B N 1
ATOM 1714 C CA . ASN B 1 102 ? -18.156 2.711 1.274 1 81.81 102 ASN B CA 1
ATOM 1715 C C . ASN B 1 102 ? -16.688 2.369 1.577 1 81.81 102 ASN B C 1
ATOM 1717 O O . ASN B 1 102 ? -15.984 1.836 0.721 1 81.81 102 ASN B O 1
ATOM 1721 N N . ASN B 1 103 ? -16.328 2.586 2.885 1 87.12 103 ASN B N 1
ATOM 1722 C CA . ASN B 1 103 ? -14.977 2.262 3.359 1 87.12 103 ASN B CA 1
ATOM 1723 C C . ASN B 1 103 ? -14.969 0.98 4.188 1 87.12 103 ASN B C 1
ATOM 1725 O O . ASN B 1 103 ? -15.867 0.761 5.008 1 87.12 103 ASN B O 1
ATOM 1729 N N . PHE B 1 104 ? -14 0.214 3.9 1 89.31 104 PHE B N 1
ATOM 1730 C CA . PHE B 1 104 ? -13.875 -1.044 4.629 1 89.31 104 PHE B CA 1
ATOM 1731 C C . PHE B 1 104 ? -12.992 -0.873 5.859 1 89.31 104 PHE B C 1
ATOM 1733 O O . PHE B 1 104 ? -12.062 -0.068 5.855 1 89.31 104 PHE B O 1
ATOM 1740 N N . SER B 1 105 ? -13.32 -1.619 6.895 1 86.75 105 SER B N 1
ATOM 1741 C CA . SER B 1 105 ? -12.484 -1.663 8.094 1 86.75 105 SER B CA 1
ATOM 1742 C C . SER B 1 105 ? -12 -3.08 8.375 1 86.75 105 SER B C 1
ATOM 1744 O O . SER B 1 105 ? -11.43 -3.344 9.438 1 86.75 105 SER B O 1
ATOM 1746 N N . ASP B 1 106 ? -12.227 -3.963 7.465 1 90.06 106 ASP B N 1
ATOM 1747 C CA . ASP B 1 106 ? -11.883 -5.363 7.672 1 90.06 106 ASP B CA 1
ATOM 1748 C C . ASP B 1 106 ? -10.383 -5.594 7.461 1 90.06 106 ASP B C 1
ATOM 1750 O O . ASP B 1 106 ? -9.695 -4.742 6.906 1 90.06 106 ASP B O 1
ATOM 1754 N N . VAL B 1 107 ? -9.898 -6.699 8.031 1 92.38 107 VAL B N 1
ATOM 1755 C CA . VAL B 1 107 ? -8.516 -7.145 7.879 1 92.38 107 VAL B CA 1
ATOM 1756 C C . VAL B 1 107 ? -8.492 -8.586 7.375 1 92.38 107 VAL B C 1
ATOM 1758 O O . VAL B 1 107 ? -9.172 -9.453 7.918 1 92.38 107 VAL B O 1
ATOM 1761 N N . TRP B 1 108 ? -7.742 -8.766 6.363 1 95.19 108 TRP B N 1
ATOM 1762 C CA . TRP B 1 108 ? -7.562 -10.102 5.801 1 95.19 108 TRP B CA 1
ATOM 1763 C C . TRP B 1 108 ? -6.105 -10.539 5.895 1 95.19 108 TRP B C 1
ATOM 1765 O O . TRP B 1 108 ? -5.195 -9.711 5.836 1 95.19 108 TRP B O 1
ATOM 1775 N N . ARG B 1 109 ? -5.941 -11.82 5.98 1 95 109 ARG B N 1
ATOM 1776 C CA . ARG B 1 109 ? -4.605 -12.398 6.125 1 95 109 ARG B CA 1
ATOM 1777 C C . ARG B 1 109 ? -4.422 -13.594 5.199 1 95 109 ARG B C 1
ATOM 1779 O O . ARG B 1 109 ? -5.332 -14.406 5.035 1 95 109 ARG B O 1
ATOM 1786 N N . SER B 1 110 ? -3.271 -13.719 4.641 1 97.31 110 SER B N 1
ATOM 1787 C CA . SER B 1 110 ? -2.914 -14.867 3.816 1 97.31 110 SER B CA 1
ATOM 1788 C C . SER B 1 110 ? -1.438 -15.219 3.967 1 97.31 110 SER B C 1
ATOM 1790 O O . SER B 1 110 ? -0.579 -14.336 3.93 1 97.31 110 SER B O 1
ATOM 1792 N N . VAL B 1 111 ? -1.112 -16.516 4.066 1 97 111 VAL B N 1
ATOM 1793 C CA . VAL B 1 111 ? 0.279 -16.938 4.207 1 97 111 VAL B CA 1
ATOM 1794 C C . VAL B 1 111 ? 0.891 -17.156 2.824 1 97 111 VAL B C 1
ATOM 1796 O O . VAL B 1 111 ? 2.113 -17.109 2.666 1 97 111 VAL B O 1
ATOM 1799 N N . ASN B 1 112 ? 0.01 -17.344 1.815 1 97.56 112 ASN B N 1
ATOM 1800 C CA . ASN B 1 112 ? 0.557 -17.75 0.525 1 97.56 112 ASN B CA 1
ATOM 1801 C C . ASN B 1 112 ? -0.008 -16.906 -0.614 1 97.56 112 ASN B C 1
ATOM 1803 O O . ASN B 1 112 ? 0.287 -17.156 -1.784 1 97.56 112 ASN B O 1
ATOM 1807 N N . GLY B 1 113 ? -0.857 -15.922 -0.316 1 97.44 113 GLY B N 1
ATOM 1808 C CA . GLY B 1 113 ? -1.448 -15.055 -1.323 1 97.44 113 GLY B CA 1
ATOM 1809 C C . GLY B 1 113 ? -2.65 -15.68 -2.012 1 97.44 113 GLY B C 1
ATOM 1810 O O . GLY B 1 113 ? -3.309 -15.023 -2.826 1 97.44 113 GLY B O 1
ATOM 1811 N N . LYS B 1 114 ? -2.973 -16.891 -1.705 1 97.5 114 LYS B N 1
ATOM 1812 C CA . LYS B 1 114 ? -4.078 -17.594 -2.346 1 97.5 114 LYS B CA 1
ATOM 1813 C C . LYS B 1 114 ? -5.215 -17.844 -1.361 1 97.5 114 LYS B C 1
ATOM 1815 O O . LYS B 1 114 ? -6.383 -17.641 -1.688 1 97.5 114 LYS B O 1
ATOM 1820 N N . ASP B 1 115 ? -4.867 -18.328 -0.222 1 97.69 115 ASP B N 1
ATOM 1821 C CA . ASP B 1 115 ? -5.852 -18.594 0.821 1 97.69 115 ASP B CA 1
ATOM 1822 C C . ASP B 1 115 ? -5.949 -17.422 1.799 1 97.69 115 ASP B C 1
ATOM 1824 O O . ASP B 1 115 ? -4.988 -17.125 2.51 1 97.69 115 ASP B O 1
ATOM 1828 N N . TRP B 1 116 ? -7.133 -16.781 1.798 1 97.19 116 TRP B N 1
ATOM 1829 C CA . TRP B 1 116 ? -7.328 -15.609 2.645 1 97.19 116 TRP B CA 1
ATOM 1830 C C . TRP B 1 116 ? -8.383 -15.875 3.713 1 97.19 116 TRP B C 1
ATOM 1832 O O . TRP B 1 116 ? -9.406 -16.5 3.438 1 97.19 116 TRP B O 1
ATOM 1842 N N . VAL B 1 117 ? -8.031 -15.391 4.848 1 95.25 117 VAL B N 1
ATOM 1843 C CA . VAL B 1 117 ? -8.992 -15.461 5.941 1 95.25 117 VAL B CA 1
ATOM 1844 C C . VAL B 1 117 ? -9.156 -14.086 6.574 1 95.25 117 VAL B C 1
ATOM 1846 O O . VAL B 1 117 ? -8.203 -13.312 6.66 1 95.25 117 VAL B O 1
ATOM 1849 N N . GLN B 1 118 ? -10.383 -13.766 6.836 1 92.75 118 GLN B N 1
ATOM 1850 C CA . GLN B 1 118 ? -10.625 -12.484 7.488 1 92.75 118 GLN B CA 1
ATOM 1851 C C . GLN B 1 118 ? -10.227 -12.531 8.961 1 92.75 118 GLN B C 1
ATOM 1853 O O . GLN B 1 118 ? -10.594 -13.461 9.68 1 92.75 118 GLN B O 1
ATOM 1858 N N . SER B 1 119 ? -9.25 -11.633 9.211 1 82.5 119 SER B N 1
ATOM 1859 C CA . SER B 1 119 ? -8.836 -11.57 10.609 1 82.5 119 SER B CA 1
ATOM 1860 C C . SER B 1 119 ? -9.82 -10.766 11.445 1 82.5 119 SER B C 1
ATOM 1862 O O . SER B 1 119 ? -10.258 -9.688 11.031 1 82.5 119 SER B O 1
ATOM 1864 N N . ALA B 1 120 ? -10.672 -11.367 12.234 1 63.62 120 ALA B N 1
ATOM 1865 C CA . ALA B 1 120 ? -11.664 -10.727 13.094 1 63.62 120 ALA B CA 1
ATOM 1866 C C . ALA B 1 120 ? -11.023 -9.656 13.977 1 63.62 120 ALA B C 1
ATOM 1868 O O . ALA B 1 120 ? -9.859 -9.789 14.375 1 63.62 120 ALA B O 1
ATOM 1869 N N . CYS B 1 121 ? -11.375 -8.312 13.633 1 50.41 121 CYS B N 1
ATOM 1870 C CA . CYS B 1 121 ? -10.977 -7.371 14.672 1 50.41 121 CYS B CA 1
ATOM 1871 C C . CYS B 1 121 ? -11.25 -7.941 16.062 1 50.41 121 CYS B C 1
ATOM 1873 O O . CYS B 1 121 ? -12.32 -8.492 16.312 1 50.41 121 CYS B O 1
ATOM 1875 N N . TRP B 1 122 ? -10.57 -8.711 16.625 1 38.12 122 TRP B N 1
ATOM 1876 C CA . TRP B 1 122 ? -10.914 -9.25 17.938 1 38.12 122 TRP B CA 1
ATOM 1877 C C . TRP B 1 122 ? -11.531 -8.172 18.812 1 38.12 122 TRP B C 1
ATOM 1879 O O . TRP B 1 122 ? -11 -7.066 18.922 1 38.12 122 TRP B O 1
ATOM 1889 N N . ALA B 1 123 ? -12.914 -8.164 18.828 1 34.38 123 ALA B N 1
ATOM 1890 C CA . ALA B 1 123 ? -13.602 -7.422 19.875 1 34.38 123 ALA B CA 1
ATOM 1891 C C . ALA B 1 123 ? -12.742 -7.332 21.141 1 34.38 123 ALA B C 1
ATOM 1893 O O . ALA B 1 123 ? -12.203 -8.344 21.609 1 34.38 123 ALA B O 1
ATOM 1894 N N . ALA B 1 124 ? -12.156 -6.133 21.375 1 30.34 124 ALA B N 1
ATOM 1895 C CA . ALA B 1 124 ? -11.82 -6.004 22.781 1 30.34 124 ALA B CA 1
ATOM 1896 C C . ALA B 1 124 ? -12.969 -6.492 23.672 1 30.34 124 ALA B C 1
ATOM 1898 O O . ALA B 1 124 ? -14.133 -6.395 23.297 1 30.34 124 ALA B O 1
#

Radius of gyration: 17.41 Å; Cα contacts (8 Å, |Δi|>4): 607; chains: 2; bounding box: 46×45×48 Å

pLDDT: mean 79.27, std 22.55, range [25.94, 97.94]

Solvent-accessible surface area (backbone atoms only — not comparable to full-atom values): 13503 Å² total; per-residue (Å²): 127,84,71,78,68,64,61,74,45,62,84,59,77,65,30,68,60,68,74,62,43,28,29,32,47,31,53,52,95,78,27,38,34,40,43,39,5,32,28,67,11,77,68,49,82,58,85,91,30,65,53,70,40,49,30,25,29,26,31,38,20,72,77,68,49,57,48,45,78,70,29,79,68,45,94,57,73,39,21,23,20,32,26,39,32,48,54,97,74,25,40,38,40,36,44,21,26,66,46,100,86,41,71,45,83,55,36,34,36,19,71,77,72,70,60,72,45,75,48,71,71,69,76,126,126,82,71,78,67,69,62,76,45,60,85,56,78,63,31,70,60,69,75,63,43,28,30,34,46,32,55,52,96,77,26,38,34,39,42,40,5,30,28,66,11,76,66,46,81,58,86,90,31,66,52,69,41,51,30,25,28,26,32,38,18,73,77,69,48,57,48,44,78,72,29,78,67,45,92,58,74,39,21,24,20,32,27,38,34,46,55,94,74,26,40,37,41,36,44,22,27,67,46,100,86,41,71,45,82,56,35,33,37,17,72,76,73,70,60,72,42,75,48,68,72,65,76,124

Organism: Ectocarpus siliculosus (NCBI:txid2880)

Secondary structure (DSSP, 8-state):
----------SSTTSSS---BS-EEEEETTEEEEEEEEE-TTS--STT--S-EEEEEEEEESSSSS-EEEESS-SSPP-BS-EEEEETTEEEEE--EEETTEE---EEEESSSS-EEEE-----/----------SSTTSSSPP-BS-EEEEETTEEEEEEEEE-TTS--STTTTS-EEEEEEEEESSSSS-EEEESS-SSPP-BS-EEEEETTEEEEE--EEETTEE---EEEESSSSSEEEE-----

Nearest PDB structures (foldseek):
  8ebn-assembly1_B-2  TM=7.601E-01  e=4.644E-06  Homo sapiens
  9d1i-assembly1_A  TM=7.370E-01  e=1.190E-05  Homo sapiens
  9d1z-assembly1_A  TM=7.463E-01  e=2.070E-05  Homo sapiens
  8sh2-assembly1_B  TM=7.313E-01  e=1.853E-05  Homo sapiens
  8sh2-assembly1_C  TM=7.201E-01  e=3.602E-05  Homo sapiens

Foldseek 3Di:
DPPPCPPPAPPDCQQVDDDFPQWDWEDAPQKIKIAWGWACLPPDPDDVSHHIFQFGWMWMDNVVHHIDTLGRHDPDDRFGNWDWYDDPQKIKTAWGAGDPVGIGGWIWIGNPRRDIDTDPPPDD/DPPPPPPPAPPDCQQVDWDFPQWDWEDAPQKIKIAWGWACLPPDPDDVSHHTFQFGWMWMGNVVHHIDTLGRHDPDDRFGNWDWYDDPQKIKIAWGAGDPVGIGGWMWIGNPRRDIDTDPPPDD

InterPro domains:
  IPR015915 Kelch-type beta-propeller [G3DSA:2.120.10.80] (4-122)
  IPR015915 Kelch-type beta-propeller [SSF117281] (18-109)